Protein AF-A0A9D7LUB7-F1 (afdb_monomer)

Nearest PDB structures (foldseek):
  2c3f-assembly1_A  TM=4.013E-01  e=8.375E-02  Streptococcus pyogenes
  1yu1-assembly1_A-3  TM=7.174E-01  e=1.231E+00  Rauchvirus BPP1
  1yu4-assembly1_C  TM=7.096E-01  e=1.949E+00  Bordetella phage BMP-1
  2dp5-assembly1_A  TM=3.994E-01  e=5.251E-01  Streptococcus pyogenes
  3eka-assembly1_A  TM=4.095E-01  e=9.474E-01  Streptococcus pyogenes

Sequence (185 aa):
MATLETRLRDLATGIGTKVKAVMTLINGNVADLSALTTTTKTNLVAALNEVRALAAGKQDALGFTPIDAATKGAAGGVASLDGGGKVPASQLPAFVDDVLEYANLAAFPGSGTSGALYVAIDTGFIYRWSGSAYVHIDGSPGSTDAVPEGATNLYFTNARAVSALNASLGTVDTDYAAVFTTALS

Foldseek 3Di:
DDDPVRVVVVVVVVVVVVVVVVVCVVVVVVPDPVVQPAPDSPDPVRSVVRVVVVVVCVCVVVVDDDQDPVLECDVVRDFDADPVRHGDCVSPDVLVVAEAEDCAPVRDDPADDANHWYANPVVRWIWGGPRHDTDTDDDDLPDPVSDPADPPGDPDDPVVVVVVVCVVVDPDPPVPPVVVVVVVD

Radius of gyration: 51.52 Å; Cα contacts (8 Å, |Δi|>4): 137; chains: 1; bounding box: 132×47×131 Å

pLDDT: mean 84.19, std 10.35, range [57.44, 97.75]

Mean predicted aligned error: 16.06 Å

Solvent-accessible surface area (backbone atoms only — not comparable to full-atom values): 11567 Å² total; per-residue (Å²): 131,83,50,72,67,54,54,51,49,53,51,54,52,51,49,53,53,52,52,50,50,51,52,47,53,54,53,59,73,54,63,62,68,80,80,52,90,56,94,48,75,94,44,72,69,56,29,49,51,50,55,51,52,54,60,68,51,42,50,66,75,71,68,62,75,78,79,61,71,81,35,52,62,36,90,96,49,44,85,45,63,48,99,85,72,41,70,49,70,91,79,46,66,67,63,80,66,37,75,46,77,33,71,32,75,86,67,50,67,97,70,70,56,75,75,26,34,37,32,17,62,78,77,70,47,41,28,35,30,74,82,87,49,78,40,75,56,82,72,80,65,87,48,77,86,63,48,84,67,49,102,86,60,60,94,75,47,75,65,58,54,49,52,53,50,43,68,74,69,47,77,80,79,85,50,59,68,60,57,52,55,63,73,74,110

Structure (mmCIF, N/CA/C/O backbone):
data_AF-A0A9D7LUB7-F1
#
_entry.id   AF-A0A9D7LUB7-F1
#
loop_
_atom_site.group_PDB
_atom_site.id
_atom_site.type_symbol
_atom_site.label_atom_id
_atom_site.label_alt_id
_atom_site.label_comp_id
_atom_site.label_asym_id
_atom_site.label_entity_id
_atom_site.label_seq_id
_atom_site.pdbx_PDB_ins_code
_atom_site.Cartn_x
_atom_site.Cartn_y
_atom_site.Cartn_z
_atom_site.occupancy
_atom_site.B_iso_or_equiv
_atom_site.auth_seq_id
_atom_site.auth_comp_id
_atom_site.auth_asym_id
_atom_site.auth_atom_id
_atom_site.pdbx_PDB_model_num
ATOM 1 N N . MET A 1 1 ? -47.579 -31.296 81.375 1.00 81.38 1 MET A N 1
ATOM 2 C CA . MET A 1 1 ? -47.850 -30.082 80.572 1.00 81.38 1 MET A CA 1
ATOM 3 C C . MET A 1 1 ? -46.948 -28.973 81.087 1.00 81.38 1 MET A C 1
ATOM 5 O O . MET A 1 1 ? -46.876 -28.813 82.298 1.00 81.38 1 MET A O 1
ATOM 9 N N . ALA A 1 2 ? -46.224 -28.265 80.217 1.00 79.44 2 ALA A N 1
ATOM 10 C CA . ALA A 1 2 ? -45.417 -27.119 80.644 1.00 79.44 2 ALA A CA 1
ATOM 11 C C . ALA A 1 2 ? -46.324 -26.026 81.236 1.00 79.44 2 ALA A C 1
ATOM 13 O O . ALA A 1 2 ? -47.416 -25.784 80.715 1.00 79.44 2 ALA A O 1
ATOM 14 N N . THR A 1 3 ? -45.886 -25.378 82.315 1.00 95.50 3 THR A N 1
ATOM 15 C CA . THR A 1 3 ? -46.625 -24.262 82.919 1.00 95.50 3 THR A CA 1
ATOM 16 C C . THR A 1 3 ? -46.673 -23.074 81.953 1.00 95.50 3 THR A C 1
ATOM 18 O O . THR A 1 3 ? -45.837 -22.950 81.053 1.00 95.50 3 THR A O 1
ATOM 21 N N . LEU A 1 4 ? -47.649 -22.177 82.128 1.00 95.25 4 LEU A N 1
ATOM 22 C CA . LEU A 1 4 ? -47.723 -20.926 81.363 1.00 95.25 4 LEU A CA 1
ATOM 23 C C . LEU A 1 4 ? -46.417 -20.123 81.469 1.00 95.25 4 LEU A C 1
ATOM 25 O O . LEU A 1 4 ? -45.932 -19.593 80.477 1.00 95.25 4 LEU A O 1
ATOM 29 N N . GLU A 1 5 ? -45.828 -20.100 82.661 1.00 96.38 5 GLU A N 1
ATOM 30 C CA . GLU A 1 5 ? -44.556 -19.445 82.951 1.00 96.38 5 GLU A CA 1
ATOM 31 C C . GLU A 1 5 ? -43.400 -20.029 82.123 1.00 96.38 5 GLU A C 1
ATOM 33 O O . GLU A 1 5 ? -42.628 -19.287 81.519 1.00 96.38 5 GLU A O 1
ATOM 38 N N . THR A 1 6 ? -43.312 -21.360 82.022 1.00 95.75 6 THR A N 1
ATOM 39 C CA . THR A 1 6 ? -42.311 -22.030 81.178 1.00 95.75 6 THR A CA 1
ATOM 40 C C . THR A 1 6 ? -42.530 -21.715 79.703 1.00 95.75 6 THR A C 1
ATOM 42 O O . THR A 1 6 ? -41.589 -21.322 79.023 1.00 95.75 6 THR A O 1
ATOM 45 N N . ARG A 1 7 ? -43.779 -21.752 79.223 1.00 96.38 7 ARG A N 1
ATOM 46 C CA . ARG A 1 7 ? -44.105 -21.391 77.833 1.00 96.38 7 ARG A CA 1
ATOM 47 C C . ARG A 1 7 ? -43.743 -19.941 77.503 1.00 96.38 7 ARG A C 1
ATOM 49 O O . ARG A 1 7 ? -43.316 -19.660 76.386 1.00 96.38 7 ARG A O 1
ATOM 56 N N . LEU A 1 8 ? -43.921 -19.027 78.456 1.00 96.31 8 LEU A N 1
ATOM 57 C CA . LEU A 1 8 ? -43.600 -17.614 78.275 1.00 96.31 8 LEU A CA 1
ATOM 58 C C . LEU A 1 8 ? -42.082 -17.378 78.246 1.00 96.31 8 LEU A C 1
ATOM 60 O O . LEU A 1 8 ? -41.604 -16.614 77.409 1.00 96.31 8 LEU A O 1
ATOM 64 N N . ARG A 1 9 ? -41.321 -18.081 79.097 1.00 96.38 9 ARG A N 1
ATOM 65 C CA . ARG A 1 9 ? -39.849 -18.082 79.059 1.00 96.38 9 ARG A CA 1
ATOM 66 C C . ARG A 1 9 ? -39.313 -18.623 77.739 1.00 96.38 9 ARG A C 1
ATOM 68 O O . ARG A 1 9 ? -38.496 -17.960 77.107 1.00 96.38 9 ARG A O 1
ATOM 75 N N . ASP A 1 10 ? -39.817 -19.770 77.293 1.00 96.31 10 ASP A N 1
ATOM 76 C CA . ASP A 1 10 ? -39.376 -20.402 76.047 1.00 96.31 10 ASP A CA 1
ATOM 77 C C . ASP A 1 10 ? -39.656 -19.506 74.835 1.00 96.31 10 ASP A C 1
ATOM 79 O O . ASP A 1 10 ? -38.816 -19.372 73.942 1.00 96.31 10 ASP A O 1
ATOM 83 N N . LEU A 1 11 ? -40.813 -18.832 74.822 1.00 96.31 11 LEU A N 1
ATOM 84 C CA . LEU A 1 11 ? -41.146 -17.847 73.797 1.00 96.31 11 LEU A CA 1
ATOM 85 C C . LEU A 1 11 ? -40.172 -16.662 73.818 1.00 96.31 11 LEU A C 1
ATOM 87 O O . LEU A 1 11 ? -39.663 -16.281 72.763 1.00 96.31 11 LEU A O 1
ATOM 91 N N . ALA A 1 12 ? -39.886 -16.097 74.994 1.00 97.19 12 ALA A N 1
ATOM 92 C CA . ALA A 1 12 ? -38.962 -14.972 75.133 1.00 97.19 12 ALA A CA 1
ATOM 93 C C . ALA A 1 12 ? -37.543 -15.337 74.662 1.00 97.19 12 ALA A C 1
ATOM 95 O O . ALA A 1 12 ? -36.939 -14.602 73.877 1.00 97.19 12 ALA A O 1
ATOM 96 N N . THR A 1 13 ? -37.037 -16.506 75.060 1.00 97.06 13 THR A N 1
ATOM 97 C CA . THR A 1 13 ? -35.739 -17.024 74.609 1.00 97.06 13 THR A CA 1
ATOM 98 C C . THR A 1 13 ? -35.738 -17.297 73.105 1.00 97.06 13 THR A C 1
ATOM 100 O O . THR A 1 13 ? -34.809 -16.895 72.408 1.00 97.06 13 THR A O 1
ATOM 103 N N . GLY A 1 14 ? -36.793 -17.920 72.575 1.00 97.69 14 GLY A N 1
ATOM 104 C CA . GLY A 1 14 ? -36.921 -18.213 71.149 1.00 97.69 14 GLY A CA 1
ATOM 105 C C . GLY A 1 14 ? -36.957 -16.955 70.278 1.00 97.69 14 GLY A C 1
ATOM 106 O O . GLY A 1 14 ? -36.316 -16.920 69.225 1.00 97.69 14 GLY A O 1
ATOM 107 N N . ILE A 1 15 ? -37.656 -15.903 70.720 1.00 97.75 15 ILE A N 1
ATOM 108 C CA . ILE A 1 15 ? -37.649 -14.592 70.057 1.00 97.75 15 ILE A CA 1
ATOM 109 C C . ILE A 1 15 ? -36.249 -13.979 70.125 1.00 97.75 15 ILE A C 1
ATOM 111 O O . ILE A 1 15 ? -35.728 -13.569 69.089 1.00 97.75 15 ILE A O 1
ATOM 115 N N . GLY A 1 16 ? -35.607 -13.975 71.298 1.00 97.56 16 GLY A N 1
ATOM 116 C CA . GLY A 1 16 ? -34.248 -13.453 71.468 1.00 97.56 16 GLY A CA 1
ATOM 117 C C . GLY A 1 16 ? -33.232 -14.119 70.534 1.00 97.56 16 GLY A C 1
ATOM 118 O O . GLY A 1 16 ? -32.457 -13.431 69.870 1.00 97.56 16 GLY A O 1
ATOM 119 N N . THR A 1 17 ? -33.286 -15.447 70.396 1.00 96.69 17 THR A N 1
ATOM 120 C CA . THR A 1 17 ? -32.419 -16.201 69.477 1.00 96.69 17 THR A CA 1
ATOM 121 C C . THR A 1 17 ? -32.686 -15.849 68.012 1.00 96.69 17 THR A C 1
ATOM 123 O O . THR A 1 17 ? -31.739 -15.645 67.254 1.00 96.69 17 THR A O 1
ATOM 126 N N . LYS A 1 18 ? -33.956 -15.723 67.599 1.00 97.00 18 LYS A N 1
ATOM 127 C CA . LYS A 1 18 ? -34.315 -15.340 66.220 1.00 97.00 18 LYS A CA 1
ATOM 128 C C . LYS A 1 18 ? -33.906 -13.902 65.892 1.00 97.00 18 LYS A C 1
ATOM 130 O O . LYS A 1 18 ? -33.362 -13.668 64.818 1.00 97.00 18 LYS A O 1
ATOM 135 N N . VAL A 1 19 ? -34.102 -12.958 66.815 1.00 96.88 19 VAL A N 1
ATOM 136 C CA . VAL A 1 19 ? -33.656 -11.561 66.660 1.00 96.88 19 VAL A CA 1
ATOM 137 C C . VAL A 1 19 ? -32.136 -11.495 66.543 1.00 96.88 19 VAL A C 1
ATOM 139 O O . VAL A 1 19 ? -31.624 -10.834 65.642 1.00 96.88 19 VAL A O 1
ATOM 142 N N . LYS A 1 20 ? -31.408 -12.238 67.387 1.00 93.25 20 LYS A N 1
ATOM 143 C CA . LYS A 1 20 ? -29.946 -12.328 67.308 1.00 93.25 20 LYS A CA 1
ATOM 144 C C . LYS A 1 20 ? -29.487 -12.899 65.963 1.00 93.25 20 LYS A C 1
ATOM 146 O O . LYS A 1 20 ? -28.576 -12.343 65.366 1.00 93.25 20 LYS A O 1
ATOM 151 N N . ALA A 1 21 ? -30.146 -13.940 65.451 1.00 90.56 21 ALA A N 1
ATOM 152 C CA . ALA A 1 21 ? -29.839 -14.516 64.140 1.00 90.56 21 ALA A CA 1
ATOM 153 C C . ALA A 1 21 ? -30.085 -13.528 62.985 1.00 90.56 21 ALA A C 1
ATOM 155 O O . ALA A 1 21 ? -29.251 -13.421 62.090 1.00 90.56 21 ALA A O 1
ATOM 156 N N . VAL A 1 22 ? -31.183 -12.762 63.025 1.00 91.06 22 VAL A N 1
ATOM 157 C CA . VAL A 1 22 ? -31.465 -11.699 62.043 1.00 91.06 22 VAL A CA 1
ATOM 158 C C . VAL A 1 22 ? -30.419 -10.587 62.125 1.00 91.06 22 VAL A C 1
ATOM 160 O O . VAL A 1 22 ? -29.897 -10.181 61.093 1.00 91.06 22 VAL A O 1
ATOM 163 N N . MET A 1 23 ? -30.043 -10.141 63.327 1.00 87.75 23 MET A N 1
ATOM 164 C CA . MET A 1 23 ? -28.958 -9.169 63.505 1.00 87.75 23 MET A CA 1
ATOM 165 C C . MET A 1 23 ? -27.618 -9.699 62.991 1.00 87.75 23 MET A C 1
ATOM 167 O O . MET A 1 23 ? -26.880 -8.954 62.360 1.00 87.75 23 MET A O 1
ATOM 171 N N . THR A 1 24 ? -27.305 -10.977 63.209 1.00 81.69 24 THR A N 1
ATOM 172 C CA . THR A 1 24 ? -26.098 -11.610 62.665 1.00 81.69 24 THR A CA 1
ATOM 173 C C . THR A 1 24 ? -26.138 -11.708 61.142 1.00 81.69 24 THR A C 1
ATOM 175 O O . THR A 1 24 ? -25.119 -11.456 60.517 1.00 81.69 24 THR A O 1
ATOM 17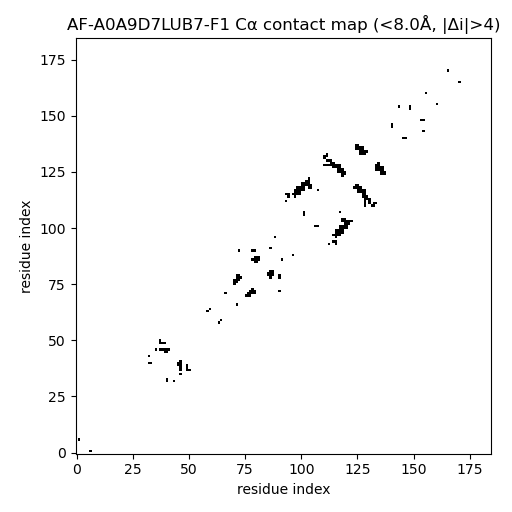8 N N . LEU A 1 25 ? -27.281 -12.020 60.525 1.00 80.19 25 LEU A N 1
ATOM 179 C CA . LEU A 1 25 ? -27.436 -12.023 59.064 1.00 80.19 25 LEU A CA 1
ATOM 180 C C . LEU A 1 25 ? -27.313 -10.612 58.474 1.00 80.19 25 LEU A C 1
ATOM 182 O O . LEU A 1 25 ? -26.639 -10.430 57.465 1.00 80.19 25 LEU A O 1
ATOM 186 N N . ILE A 1 26 ? -27.917 -9.609 59.121 1.00 79.31 26 ILE A N 1
ATOM 187 C CA . ILE A 1 26 ? -27.796 -8.198 58.732 1.00 79.31 26 ILE A CA 1
ATOM 188 C C . ILE A 1 26 ? -26.335 -7.752 58.853 1.00 79.31 26 ILE A C 1
ATOM 190 O O . ILE A 1 26 ? -25.763 -7.292 57.874 1.00 79.31 26 ILE A O 1
ATOM 194 N N . ASN A 1 27 ? -25.704 -7.953 60.010 1.00 71.12 27 ASN A N 1
ATOM 195 C CA . ASN A 1 27 ? -24.327 -7.523 60.261 1.00 71.12 27 ASN A CA 1
ATOM 196 C C . ASN A 1 27 ? -23.289 -8.352 59.485 1.00 71.12 27 ASN A C 1
ATOM 198 O O . ASN A 1 27 ? -22.247 -7.828 59.124 1.00 71.12 27 ASN A O 1
ATOM 202 N N . GLY A 1 28 ? -23.559 -9.631 59.215 1.00 62.06 28 GLY A N 1
ATOM 203 C CA . GLY A 1 28 ? -22.689 -10.527 58.447 1.00 62.06 28 GLY A CA 1
ATOM 204 C C . GLY A 1 28 ? -22.762 -10.298 56.937 1.00 62.06 28 GLY A C 1
ATOM 205 O O . GLY A 1 28 ? -21.758 -10.457 56.252 1.00 62.06 28 GLY A O 1
ATOM 206 N N . ASN A 1 29 ? -23.911 -9.850 56.419 1.00 63.41 29 ASN A N 1
ATOM 207 C CA . ASN A 1 29 ? -24.022 -9.330 55.051 1.00 63.41 29 ASN A CA 1
ATOM 208 C C . ASN A 1 29 ? -23.515 -7.879 54.937 1.00 63.41 29 ASN A C 1
ATOM 210 O O . ASN A 1 29 ? -23.245 -7.409 53.835 1.00 63.41 29 ASN A O 1
ATOM 214 N N . VAL A 1 30 ? -23.334 -7.187 56.067 1.00 60.47 30 VAL A N 1
ATOM 215 C CA . VAL A 1 30 ? -22.513 -5.972 56.217 1.00 60.47 30 VAL A CA 1
ATOM 216 C C . VAL A 1 30 ? -21.069 -6.393 56.545 1.00 60.47 30 VAL A C 1
ATOM 218 O O . VAL A 1 30 ? -20.433 -5.883 57.462 1.00 60.47 30 VAL A O 1
ATOM 221 N N . ALA A 1 31 ? -20.529 -7.369 55.812 1.00 57.44 31 ALA A N 1
ATOM 222 C CA . ALA A 1 31 ? -19.100 -7.647 55.843 1.00 57.44 31 ALA A CA 1
ATOM 223 C C . ALA A 1 31 ? -18.361 -6.414 55.295 1.00 57.44 31 ALA A C 1
ATOM 225 O O . ALA A 1 31 ? -18.388 -6.127 54.103 1.00 57.44 31 ALA A O 1
ATOM 226 N N . ASP A 1 32 ? -17.810 -5.644 56.224 1.00 61.31 32 ASP A N 1
ATOM 227 C CA . ASP A 1 32 ? -16.849 -4.557 56.092 1.00 61.31 32 ASP A CA 1
ATOM 228 C C . ASP A 1 32 ? -16.746 -3.829 54.731 1.00 61.31 32 ASP A C 1
ATOM 230 O O . ASP A 1 32 ? -15.782 -3.975 53.975 1.00 61.31 32 ASP A O 1
ATOM 234 N N . LEU A 1 33 ? -17.700 -2.930 54.464 1.00 59.44 33 LEU A N 1
ATOM 235 C CA . LEU A 1 33 ? -17.578 -1.926 53.396 1.00 59.44 33 LEU A CA 1
ATOM 236 C C . LEU A 1 33 ? -16.369 -0.990 53.597 1.00 59.44 33 LEU A C 1
ATOM 238 O O . LEU A 1 33 ? -16.043 -0.233 52.683 1.00 59.44 33 LEU A O 1
ATOM 242 N N . SER A 1 34 ? -15.716 -0.978 54.768 1.00 58.88 34 SER A N 1
ATOM 243 C CA . SER A 1 34 ? -14.575 -0.091 55.013 1.00 58.88 34 SER A CA 1
ATOM 244 C C . SER A 1 34 ? -13.327 -0.510 54.234 1.00 58.88 34 SER A C 1
ATOM 246 O O . SER A 1 34 ? -12.524 0.359 53.891 1.00 58.88 34 SER A O 1
ATOM 248 N N . ALA A 1 35 ? -13.227 -1.788 53.850 1.00 65.38 35 ALA A N 1
ATOM 249 C CA . ALA A 1 35 ? -12.197 -2.289 52.942 1.00 65.38 35 ALA A CA 1
ATOM 250 C C . ALA A 1 35 ? -12.400 -1.825 51.487 1.00 65.38 35 ALA A C 1
ATOM 252 O O . ALA A 1 35 ? -11.467 -1.869 50.683 1.00 65.38 35 ALA A O 1
ATOM 253 N N . LEU A 1 36 ? -13.605 -1.362 51.132 1.00 69.00 36 LEU A N 1
ATOM 254 C CA . LEU A 1 36 ? -13.882 -0.812 49.815 1.00 69.00 36 LEU A CA 1
ATOM 255 C C . LEU A 1 36 ? -13.384 0.640 49.755 1.00 69.00 36 LEU A C 1
ATOM 257 O O . LEU A 1 36 ? -13.796 1.508 50.529 1.00 69.00 36 LEU A O 1
ATOM 261 N N . THR A 1 37 ? -12.482 0.921 48.820 1.00 71.38 37 THR A N 1
ATOM 262 C CA . THR A 1 37 ? -11.870 2.248 48.631 1.00 71.38 37 THR A CA 1
ATOM 263 C C . THR A 1 37 ? -12.768 3.231 47.868 1.00 71.38 37 THR A C 1
ATOM 265 O O . THR A 1 37 ? -12.312 4.308 47.491 1.00 71.38 37 THR A O 1
ATOM 268 N N . THR A 1 38 ? -14.041 2.884 47.648 1.00 78.12 38 THR A N 1
ATOM 269 C CA . THR A 1 38 ? -15.037 3.738 46.988 1.00 78.12 38 THR A CA 1
ATOM 270 C C . THR A 1 38 ? -15.355 4.976 47.826 1.00 78.12 38 THR A C 1
ATOM 272 O O . THR A 1 38 ? -15.345 4.946 49.059 1.00 78.12 38 THR A O 1
ATOM 275 N N . THR A 1 39 ? -15.661 6.083 47.156 1.00 79.38 39 THR A N 1
ATOM 276 C CA . THR A 1 39 ? -16.087 7.342 47.784 1.00 79.38 39 THR A CA 1
ATOM 277 C C . THR A 1 39 ? -17.501 7.253 48.371 1.00 79.38 39 THR A C 1
ATOM 279 O O . THR A 1 39 ? -17.801 7.919 49.362 1.00 79.38 39 THR A O 1
ATOM 282 N N . THR A 1 40 ? -18.348 6.367 47.844 1.00 72.19 40 THR A N 1
ATOM 283 C CA . THR A 1 40 ? -19.729 6.131 48.277 1.00 72.19 40 THR A CA 1
ATOM 284 C C . THR A 1 40 ? -19.820 4.850 49.108 1.00 72.19 40 THR A C 1
ATOM 286 O O . THR A 1 40 ? -19.537 3.759 48.612 1.00 72.19 40 THR A O 1
ATOM 289 N N . LYS A 1 41 ? -20.232 4.968 50.382 1.00 73.44 41 LYS A N 1
ATOM 290 C CA . LYS A 1 41 ? -20.293 3.846 51.353 1.00 73.44 41 LYS A CA 1
ATOM 291 C C . LYS A 1 41 ? -21.654 3.664 52.035 1.00 73.44 41 LYS A C 1
ATOM 293 O O . LYS A 1 41 ? -21.781 2.881 52.969 1.00 73.44 41 LYS A O 1
ATOM 298 N N . THR A 1 42 ? -22.683 4.378 51.583 1.00 74.62 42 THR A N 1
ATOM 299 C CA . THR A 1 42 ? -24.005 4.407 52.236 1.00 74.62 42 THR A CA 1
ATOM 300 C C . THR A 1 42 ? -24.720 3.053 52.194 1.00 74.62 42 THR A C 1
ATOM 302 O O . THR A 1 42 ? -25.481 2.730 53.100 1.00 74.62 42 THR A O 1
ATOM 305 N N . ASN A 1 43 ? -24.494 2.262 51.140 1.00 75.69 43 ASN A N 1
ATOM 306 C CA . ASN A 1 43 ? -24.929 0.870 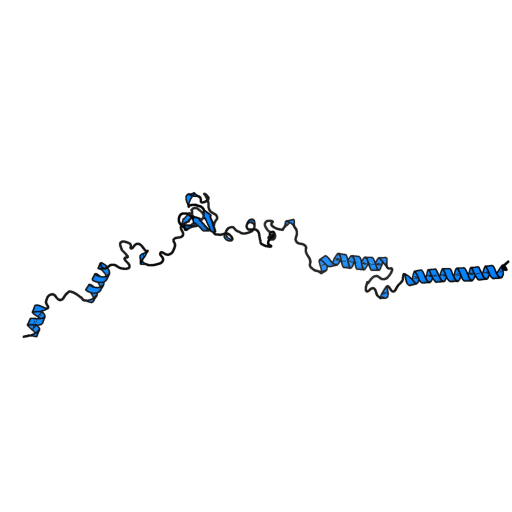51.016 1.00 75.69 43 ASN A CA 1
ATOM 307 C C . ASN A 1 43 ? -24.136 0.154 49.899 1.00 75.69 43 ASN A C 1
ATOM 309 O O . ASN A 1 43 ? -23.460 0.802 49.096 1.00 75.69 43 ASN A O 1
ATOM 313 N N . LEU A 1 44 ? -24.260 -1.178 49.823 1.00 76.12 44 LEU A N 1
ATOM 314 C CA . LEU A 1 44 ? -23.560 -2.021 48.841 1.00 76.12 44 LEU A CA 1
ATOM 315 C C . LEU A 1 44 ? -23.894 -1.675 47.382 1.00 76.12 44 LEU A C 1
ATOM 317 O O . LEU A 1 44 ? -23.013 -1.697 46.528 1.00 76.12 44 LEU A O 1
ATOM 321 N N . VAL A 1 45 ? -25.150 -1.331 47.090 1.00 82.75 45 VAL A N 1
ATOM 322 C CA . VAL A 1 45 ? -25.594 -0.991 45.728 1.00 82.75 45 VAL A CA 1
ATOM 323 C C . VAL A 1 45 ? -24.933 0.303 45.258 1.00 82.75 45 VAL A C 1
ATOM 325 O O . VAL A 1 45 ? -24.479 0.391 44.121 1.00 82.75 45 VAL A O 1
ATOM 328 N N . ALA A 1 46 ? -24.838 1.295 46.140 1.00 81.75 46 ALA A N 1
ATOM 329 C CA . ALA A 1 46 ? -24.216 2.577 45.846 1.00 81.75 46 ALA A CA 1
ATOM 330 C C . ALA A 1 46 ? -22.712 2.425 45.575 1.00 81.75 46 ALA A C 1
ATOM 332 O O . ALA A 1 46 ? -22.213 2.938 44.576 1.00 81.75 46 ALA A O 1
ATOM 333 N N . ALA A 1 47 ? -22.015 1.649 46.406 1.00 83.12 47 ALA A N 1
ATOM 334 C CA . ALA A 1 47 ? -20.593 1.397 46.219 1.00 83.12 47 ALA A CA 1
ATOM 335 C C . ALA A 1 47 ? -20.303 0.567 44.951 1.00 83.12 47 ALA A C 1
ATOM 337 O O . ALA A 1 47 ? -19.370 0.859 44.204 1.00 83.12 47 ALA A O 1
ATOM 338 N N . LEU A 1 48 ? -21.149 -0.422 44.643 1.00 84.88 48 LEU A N 1
ATOM 339 C CA . LEU A 1 48 ? -21.050 -1.203 43.408 1.00 84.88 48 LEU A CA 1
ATOM 340 C C . LEU A 1 48 ? -21.298 -0.345 42.158 1.00 84.88 48 LEU A C 1
ATOM 342 O O . LEU A 1 48 ? -20.590 -0.487 41.161 1.00 84.88 48 LEU A O 1
ATOM 346 N N . ASN A 1 49 ? -22.282 0.555 42.203 1.00 86.94 49 ASN A N 1
ATOM 347 C CA . ASN A 1 49 ? -22.562 1.473 41.100 1.00 86.94 49 ASN A CA 1
ATOM 348 C C . ASN A 1 49 ? -21.378 2.409 40.818 1.00 86.94 49 ASN A C 1
ATOM 350 O O . ASN A 1 49 ? -21.106 2.692 39.653 1.00 86.94 49 ASN A O 1
ATOM 354 N N . GLU A 1 50 ? -20.648 2.837 41.851 1.00 89.38 50 GLU A N 1
ATOM 355 C CA . GLU A 1 50 ? -19.426 3.628 41.692 1.00 89.38 50 GLU A CA 1
ATOM 356 C C . GLU A 1 50 ? -18.317 2.833 40.992 1.00 89.38 50 GLU A C 1
ATOM 358 O O . GLU A 1 50 ? -17.761 3.305 40.002 1.00 89.38 50 GLU A O 1
ATOM 363 N N . VAL A 1 51 ? -18.037 1.601 41.435 1.00 87.44 51 VAL A N 1
ATOM 364 C CA . VAL A 1 51 ? -17.044 0.726 40.780 1.00 87.44 51 VAL A CA 1
ATOM 365 C C . VAL A 1 51 ? -17.430 0.451 39.325 1.00 87.44 51 VAL A C 1
ATOM 367 O O . VAL A 1 51 ? -16.577 0.501 38.439 1.00 87.44 51 VAL A O 1
ATOM 370 N N . ARG A 1 52 ? -18.719 0.213 39.051 1.00 89.31 52 ARG A N 1
ATOM 371 C CA . ARG A 1 52 ? -19.234 0.028 37.687 1.00 89.31 52 ARG A CA 1
ATOM 372 C C . ARG A 1 52 ? -19.009 1.269 36.825 1.00 89.31 52 ARG A C 1
ATOM 374 O O . ARG A 1 52 ? -18.605 1.134 35.674 1.00 89.31 52 ARG A O 1
ATOM 381 N N . ALA A 1 53 ? -19.265 2.459 37.364 1.00 87.75 53 ALA A N 1
ATOM 382 C CA . ALA A 1 53 ? -19.052 3.719 36.657 1.00 87.75 53 ALA A CA 1
ATOM 383 C C . ALA A 1 53 ? -17.561 3.971 36.382 1.00 87.75 53 ALA A C 1
ATOM 385 O O . ALA A 1 53 ? -17.194 4.309 35.259 1.00 87.75 53 ALA A O 1
ATOM 386 N N . LEU A 1 54 ? -16.697 3.724 37.373 1.00 86.62 54 LEU A N 1
ATOM 387 C CA . LEU A 1 54 ? -15.241 3.774 37.221 1.00 86.62 54 LEU A CA 1
ATOM 388 C C . LEU A 1 54 ? -14.756 2.826 36.123 1.00 86.62 54 LEU A C 1
ATOM 390 O O . LEU A 1 54 ? -13.938 3.235 35.306 1.00 86.62 54 LEU A O 1
ATOM 394 N N . ALA A 1 55 ? -15.257 1.587 36.099 1.00 86.38 55 ALA A N 1
ATOM 395 C CA . ALA A 1 55 ? -14.914 0.591 35.087 1.00 86.38 55 ALA A CA 1
ATOM 396 C C . ALA A 1 55 ? -15.393 1.001 33.686 1.00 86.38 55 ALA A C 1
ATOM 398 O O . ALA A 1 55 ? -14.623 0.905 32.733 1.00 86.38 55 ALA A O 1
ATOM 399 N N . ALA A 1 56 ? -16.622 1.514 33.564 1.00 84.94 56 ALA A N 1
ATOM 400 C CA . ALA A 1 56 ? -17.158 2.015 32.300 1.00 84.94 56 ALA A CA 1
ATOM 401 C C . ALA A 1 56 ? -16.339 3.198 31.748 1.00 84.94 56 ALA A C 1
ATOM 403 O O . ALA A 1 56 ? -16.075 3.252 30.554 1.00 84.94 56 ALA A O 1
ATOM 404 N N . GLY A 1 57 ? -15.866 4.099 32.616 1.00 80.50 57 GLY A N 1
ATOM 405 C CA . GLY A 1 57 ? -15.049 5.253 32.226 1.00 80.50 57 GLY A CA 1
ATOM 406 C C . GLY A 1 57 ? -13.562 4.960 31.978 1.00 80.50 57 GLY A C 1
ATOM 407 O O . GLY A 1 57 ? -12.812 5.875 31.641 1.00 80.50 57 GLY A O 1
ATOM 408 N N . LYS A 1 58 ? -13.079 3.717 32.157 1.00 83.50 58 LYS A N 1
ATOM 409 C CA . LYS A 1 58 ? -11.651 3.409 31.941 1.00 83.50 58 LYS A CA 1
ATOM 410 C C . LYS A 1 58 ? -11.223 3.452 30.476 1.00 83.50 58 LYS A C 1
ATOM 412 O O . LYS A 1 58 ? -10.041 3.669 30.238 1.00 83.50 58 LYS A O 1
ATOM 417 N N . GLN A 1 59 ? -12.1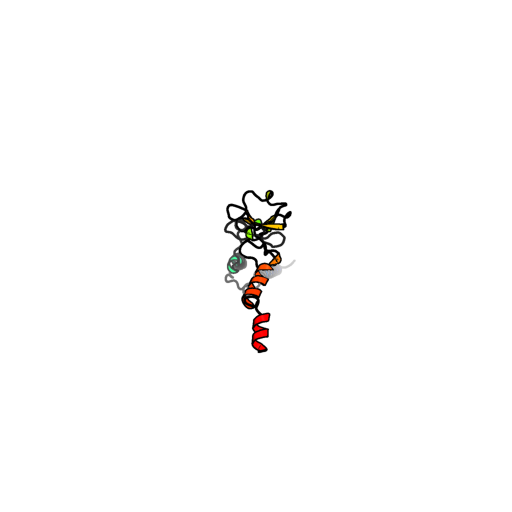31 3.271 29.519 1.00 76.81 59 GLN A N 1
ATOM 418 C CA . GLN A 1 59 ? -11.794 3.331 28.089 1.00 76.81 59 GLN A CA 1
ATOM 419 C C . GLN A 1 59 ? -11.197 4.699 27.718 1.00 76.81 59 GLN A C 1
ATOM 421 O O . GLN A 1 59 ? -10.113 4.754 27.136 1.00 76.81 59 GLN A O 1
ATOM 426 N N . ASP A 1 60 ? -11.819 5.778 28.195 1.00 72.44 60 ASP A N 1
ATOM 427 C CA . ASP A 1 60 ? -11.343 7.150 27.995 1.00 72.44 60 ASP A CA 1
ATOM 428 C C . ASP A 1 60 ? -10.036 7.420 28.758 1.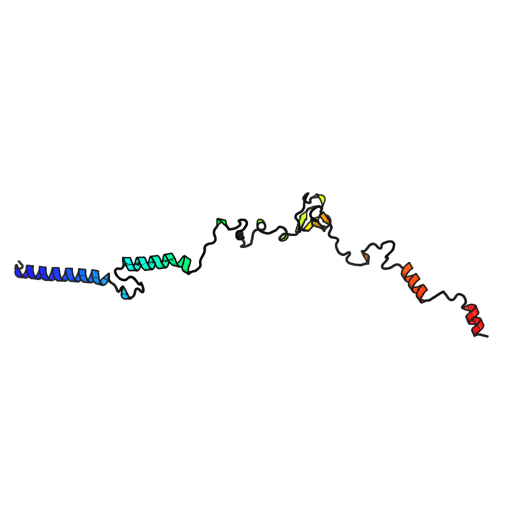00 72.44 60 ASP A C 1
ATOM 430 O O . ASP A 1 60 ? -9.100 8.020 28.231 1.00 72.44 60 ASP A O 1
ATOM 434 N N . ALA A 1 61 ? -9.933 6.932 30.000 1.00 78.12 61 ALA A N 1
ATOM 435 C CA . ALA A 1 61 ? -8.759 7.148 30.850 1.00 78.12 61 ALA A CA 1
ATOM 436 C C . ALA A 1 61 ? -7.488 6.447 30.337 1.00 78.12 61 ALA A C 1
ATOM 438 O O . ALA A 1 61 ? -6.380 6.891 30.631 1.00 78.12 61 ALA A O 1
ATOM 439 N N . LEU A 1 62 ? -7.637 5.350 29.589 1.00 82.69 62 LEU A N 1
ATOM 440 C CA . LEU A 1 62 ? -6.526 4.640 28.952 1.00 82.69 62 LEU A CA 1
ATOM 441 C C . LEU A 1 62 ? -6.064 5.311 27.649 1.00 82.69 62 LEU A C 1
ATOM 443 O O . LEU A 1 62 ? -5.111 4.834 27.036 1.00 82.69 62 LEU A O 1
ATOM 447 N N . GLY A 1 63 ? -6.723 6.392 27.213 1.00 80.12 63 GLY A N 1
ATOM 448 C CA . GLY A 1 63 ? -6.421 7.059 25.946 1.00 80.12 63 GLY A CA 1
ATOM 449 C C . GLY A 1 63 ? -6.704 6.177 24.729 1.00 80.12 63 GLY A C 1
ATOM 450 O O . GLY A 1 63 ? -6.112 6.375 23.669 1.00 80.12 63 GLY A O 1
ATOM 451 N N . PHE A 1 64 ? -7.570 5.171 24.881 1.00 81.56 64 PHE A N 1
ATOM 452 C CA . PHE A 1 64 ? -7.937 4.286 23.789 1.00 81.56 64 PHE A CA 1
ATOM 453 C C . PHE A 1 64 ? -9.052 4.928 22.968 1.00 81.56 64 PHE A C 1
ATOM 455 O O . PHE A 1 64 ? -10.224 4.849 23.325 1.00 81.56 64 PHE A O 1
ATOM 462 N N . THR A 1 65 ? -8.685 5.523 21.838 1.00 83.00 65 THR A N 1
ATOM 463 C CA . THR A 1 65 ? -9.644 5.890 20.794 1.00 83.00 65 THR A CA 1
ATOM 464 C C . THR A 1 65 ? -9.685 4.752 19.777 1.00 83.00 65 THR A C 1
ATOM 466 O O . THR A 1 65 ? -8.682 4.536 19.087 1.00 83.00 65 THR A O 1
ATOM 469 N N . PRO A 1 66 ? -10.794 3.995 19.672 1.00 85.31 66 PRO A N 1
ATOM 470 C CA . PRO A 1 66 ? -10.920 2.966 18.655 1.00 85.31 66 PRO A CA 1
ATOM 471 C C . PRO A 1 66 ? -10.737 3.579 17.274 1.00 85.31 66 PRO A C 1
ATOM 473 O O . PRO A 1 66 ? -11.227 4.674 16.992 1.00 85.31 66 PRO A O 1
ATOM 476 N N . ILE A 1 67 ? -10.071 2.843 16.395 1.00 88.94 67 ILE A N 1
ATOM 477 C CA . ILE A 1 67 ? -10.071 3.212 14.991 1.00 88.94 67 ILE A CA 1
ATOM 478 C C . ILE A 1 67 ? -11.489 3.074 14.439 1.00 88.94 67 ILE A C 1
ATOM 480 O O . ILE A 1 67 ? -12.134 2.038 14.625 1.00 88.94 67 ILE A O 1
ATOM 484 N N . ASP A 1 68 ? -11.978 4.107 13.760 1.00 91.56 68 ASP A N 1
ATOM 485 C CA . ASP A 1 68 ? -13.235 4.002 13.032 1.00 91.56 68 ASP A CA 1
ATOM 486 C C . ASP A 1 68 ? -13.024 3.061 11.841 1.00 91.56 68 ASP A C 1
ATOM 488 O O . ASP A 1 68 ? -12.234 3.345 10.935 1.00 91.56 68 ASP A O 1
ATOM 492 N N . ALA A 1 69 ? -13.728 1.929 11.842 1.00 92.69 69 ALA A N 1
ATOM 493 C CA . ALA A 1 69 ? -13.643 0.931 10.784 1.00 92.69 69 ALA A CA 1
ATOM 494 C C . ALA A 1 69 ? -13.969 1.514 9.399 1.00 92.69 69 ALA A C 1
ATOM 496 O O . ALA A 1 69 ? -13.415 1.038 8.411 1.00 92.69 69 ALA A O 1
ATOM 497 N N . ALA A 1 70 ? -14.791 2.569 9.324 1.00 94.50 70 ALA A N 1
ATOM 498 C CA . ALA A 1 70 ? -15.104 3.257 8.074 1.00 94.50 70 ALA A CA 1
ATOM 499 C C . ALA A 1 70 ? -13.905 4.027 7.492 1.00 94.50 70 ALA A C 1
ATOM 501 O O . ALA A 1 70 ? -13.836 4.239 6.284 1.00 94.50 70 ALA A O 1
ATOM 502 N N . THR A 1 71 ? -12.936 4.417 8.326 1.00 95.12 71 THR A N 1
ATOM 503 C CA . THR A 1 71 ? -11.714 5.116 7.884 1.00 95.12 71 THR A CA 1
ATOM 504 C C . THR A 1 71 ? -10.617 4.159 7.420 1.00 95.12 71 THR A C 1
ATOM 506 O O . THR A 1 71 ? -9.632 4.583 6.814 1.00 95.12 71 THR A O 1
ATOM 509 N N . LYS A 1 72 ? -10.759 2.854 7.681 1.00 95.44 72 LYS A N 1
ATOM 510 C CA . LYS A 1 72 ? -9.742 1.859 7.343 1.00 95.44 72 LYS A CA 1
ATOM 511 C C . LYS A 1 72 ? -9.798 1.521 5.856 1.00 95.44 72 LYS A C 1
ATOM 513 O O . LYS A 1 72 ? -10.754 0.924 5.376 1.00 95.44 72 LYS A O 1
ATOM 518 N N . GLY A 1 73 ? -8.740 1.875 5.137 1.00 94.75 73 GLY A N 1
ATOM 519 C CA . GLY A 1 73 ? -8.631 1.688 3.694 1.00 94.75 73 GLY A CA 1
ATOM 520 C C . GLY A 1 73 ? -9.444 2.674 2.854 1.00 94.75 73 GLY A C 1
ATOM 521 O O . GLY A 1 73 ? -9.495 2.516 1.636 1.00 94.75 73 GLY A O 1
ATOM 522 N N . ALA A 1 74 ? -10.053 3.683 3.482 1.00 94.75 74 ALA A N 1
ATOM 523 C CA . ALA A 1 74 ? -10.726 4.781 2.800 1.00 94.75 74 ALA A CA 1
ATOM 524 C C . ALA A 1 74 ? -9.732 5.896 2.428 1.00 94.75 74 ALA A C 1
ATOM 526 O O . ALA A 1 74 ? -8.716 6.099 3.099 1.00 94.75 74 ALA A O 1
ATOM 527 N N . ALA A 1 75 ? -10.043 6.657 1.375 1.00 93.12 75 ALA A N 1
ATOM 528 C CA . ALA A 1 75 ? -9.267 7.840 1.011 1.00 93.12 75 ALA A CA 1
ATOM 529 C C . ALA A 1 75 ? -9.264 8.863 2.163 1.00 93.12 75 ALA A C 1
ATOM 531 O O . ALA A 1 75 ? -10.311 9.164 2.732 1.00 93.12 75 ALA A O 1
ATOM 532 N N . GLY A 1 76 ? -8.086 9.385 2.514 1.00 92.44 76 GLY A N 1
ATOM 533 C CA . GLY A 1 76 ? -7.915 10.303 3.649 1.00 92.44 76 GLY A CA 1
ATOM 534 C C . GLY A 1 76 ? -7.970 9.642 5.034 1.00 92.44 76 GLY A C 1
ATOM 535 O O . GLY A 1 76 ? -7.875 10.346 6.035 1.00 92.44 76 GLY A O 1
ATOM 536 N N . GLY A 1 77 ? -8.119 8.316 5.099 1.00 95.00 77 GLY A N 1
ATOM 537 C CA . GLY A 1 77 ? -8.085 7.536 6.332 1.00 95.00 77 GLY A CA 1
ATOM 538 C C . GLY A 1 77 ? -6.730 6.875 6.584 1.00 95.00 77 GLY A C 1
ATOM 539 O O . GLY A 1 77 ? -5.677 7.404 6.226 1.00 95.00 77 GLY A O 1
ATOM 540 N N . VAL A 1 78 ? -6.759 5.694 7.204 1.00 94.69 78 VAL A N 1
ATOM 541 C CA . VAL A 1 78 ? -5.552 4.895 7.467 1.00 94.69 78 VAL A CA 1
ATOM 542 C C . VAL A 1 78 ? -5.424 3.729 6.490 1.00 94.69 78 VAL A C 1
ATOM 544 O O . VAL A 1 78 ? -6.423 3.201 6.000 1.00 94.69 78 VAL A O 1
ATOM 547 N N . ALA A 1 79 ? -4.199 3.257 6.263 1.00 96.62 79 ALA A N 1
ATOM 548 C CA . ALA A 1 79 ? -3.971 2.037 5.497 1.00 96.62 79 ALA A CA 1
ATOM 549 C C . ALA A 1 79 ? -4.548 0.797 6.209 1.00 96.62 79 ALA A C 1
ATOM 551 O O . ALA A 1 79 ? -4.556 0.689 7.438 1.00 96.62 79 ALA A O 1
ATOM 552 N N . SER A 1 80 ? -5.027 -0.161 5.419 1.00 95.69 80 SER A N 1
ATOM 553 C CA . SER A 1 80 ? -5.420 -1.491 5.892 1.00 95.69 80 SER A CA 1
ATOM 554 C C . SER A 1 80 ? -4.254 -2.477 5.786 1.00 95.69 80 SER A C 1
ATOM 556 O O . SER A 1 80 ? -3.274 -2.193 5.105 1.00 95.69 80 SER A O 1
ATOM 558 N N . LEU A 1 81 ? -4.370 -3.636 6.443 1.00 95.88 81 LEU A N 1
ATOM 559 C CA . LEU A 1 81 ? -3.438 -4.750 6.278 1.00 95.88 81 LEU A CA 1
ATOM 560 C C . LEU A 1 81 ? -4.174 -5.959 5.69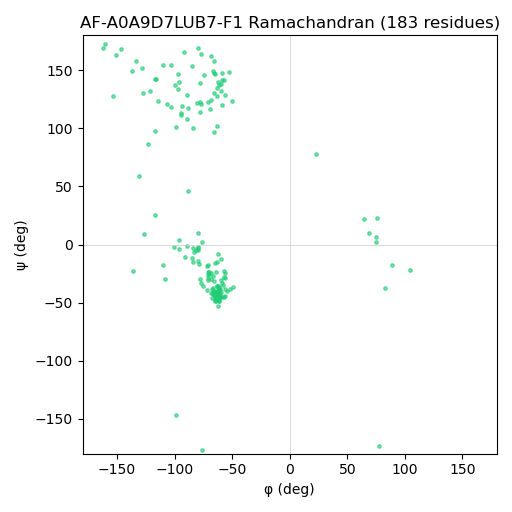0 1.00 95.88 81 LEU A C 1
ATOM 562 O O . LEU A 1 81 ? -5.328 -6.203 6.053 1.00 95.88 81 LEU A O 1
ATOM 566 N N . ASP A 1 82 ? -3.509 -6.699 4.809 1.00 94.06 82 ASP A N 1
ATOM 567 C CA . ASP A 1 82 ? -3.953 -7.985 4.279 1.00 94.06 82 ASP A CA 1
ATOM 568 C C . ASP A 1 82 ? -3.761 -9.132 5.295 1.00 94.06 82 ASP A C 1
ATOM 570 O O . ASP A 1 82 ? -3.324 -8.930 6.432 1.00 94.06 82 ASP A O 1
ATOM 574 N N . GLY A 1 83 ? -4.080 -10.365 4.885 1.00 96.56 83 GLY A N 1
ATOM 575 C CA . GLY A 1 83 ? -3.924 -11.557 5.728 1.00 96.56 83 GLY A CA 1
ATOM 576 C C . GLY A 1 83 ? -2.477 -11.874 6.134 1.00 96.56 83 GLY A C 1
ATOM 577 O O . GLY A 1 83 ? -2.272 -12.645 7.067 1.00 96.56 83 GLY A O 1
ATOM 578 N N . GLY A 1 84 ? -1.481 -11.278 5.470 1.00 96.38 84 GLY A N 1
ATOM 579 C CA . GLY A 1 84 ? -0.062 -11.378 5.810 1.00 96.38 84 GLY A CA 1
ATOM 580 C C . GLY A 1 84 ? 0.454 -10.208 6.653 1.00 96.38 84 GLY A C 1
ATOM 581 O O . GLY A 1 84 ? 1.653 -10.144 6.926 1.00 96.38 84 GLY A O 1
ATOM 582 N N . GLY A 1 85 ? -0.416 -9.274 7.051 1.00 96.12 85 GLY A N 1
ATOM 583 C CA . GLY A 1 85 ? -0.031 -8.095 7.821 1.00 96.12 85 GLY A CA 1
ATOM 584 C C . GLY A 1 85 ? 0.667 -7.014 6.991 1.00 96.12 85 GLY A C 1
ATOM 585 O O . GLY A 1 85 ? 1.415 -6.218 7.558 1.00 96.12 85 GLY A O 1
ATOM 586 N N . LYS A 1 86 ? 0.464 -6.977 5.667 1.00 94.00 86 LYS A N 1
ATOM 587 C CA . LYS A 1 86 ? 1.056 -5.979 4.758 1.00 94.00 86 LYS A CA 1
ATOM 588 C C . LYS A 1 86 ? 0.004 -5.019 4.223 1.00 94.00 86 LYS A C 1
ATOM 590 O O . LYS A 1 86 ? -1.161 -5.380 4.116 1.00 94.00 86 LYS A O 1
ATOM 595 N N . VAL A 1 87 ? 0.412 -3.808 3.850 1.00 95.19 87 VAL A N 1
ATOM 596 C CA . VAL A 1 87 ? -0.478 -2.881 3.136 1.00 95.19 87 VAL A CA 1
ATOM 597 C C . VAL A 1 87 ? -0.749 -3.441 1.730 1.00 95.19 87 VAL A C 1
ATOM 599 O O . VAL A 1 87 ? 0.220 -3.698 1.013 1.00 95.19 87 VAL A O 1
ATOM 602 N N . PRO A 1 88 ? -2.018 -3.641 1.318 1.00 92.75 88 PRO A N 1
ATOM 603 C CA . PRO A 1 88 ? -2.339 -4.120 -0.025 1.00 92.75 88 PRO A CA 1
ATOM 604 C C . PRO A 1 88 ? -1.806 -3.175 -1.111 1.00 92.75 88 PRO A C 1
ATOM 606 O O . PRO A 1 88 ? -1.924 -1.958 -0.971 1.00 92.75 88 PRO A O 1
ATOM 609 N N . ALA A 1 89 ? -1.310 -3.718 -2.228 1.00 86.88 89 ALA A N 1
ATOM 610 C CA . ALA A 1 89 ? -0.763 -2.926 -3.339 1.00 86.88 89 ALA A CA 1
ATOM 611 C C . ALA A 1 89 ? -1.754 -1.886 -3.898 1.00 86.88 89 ALA A C 1
ATOM 613 O O . ALA A 1 89 ? -1.352 -0.807 -4.312 1.00 86.88 89 ALA A O 1
ATOM 614 N N . SER A 1 90 ? -3.063 -2.148 -3.815 1.00 88.31 90 SER A N 1
ATOM 615 C CA . SER A 1 90 ? -4.115 -1.202 -4.217 1.00 88.31 90 SER A CA 1
ATOM 616 C C . SER A 1 90 ? -4.180 0.079 -3.372 1.00 88.31 90 SER A C 1
ATOM 618 O O . SER A 1 90 ? -4.856 1.027 -3.759 1.00 88.31 90 SER A O 1
ATOM 620 N N . GLN A 1 91 ? -3.551 0.094 -2.193 1.00 93.31 91 GLN A N 1
ATOM 621 C CA . GLN A 1 91 ? -3.428 1.266 -1.315 1.00 93.31 91 GLN A CA 1
ATOM 622 C C . GLN A 1 91 ? -2.063 1.947 -1.439 1.00 93.31 91 GLN A C 1
ATOM 624 O O . GLN A 1 91 ? -1.825 2.962 -0.784 1.00 93.31 91 GLN A O 1
ATOM 629 N N . LEU A 1 92 ? -1.169 1.398 -2.261 1.00 87.88 92 LEU A N 1
ATOM 630 C CA . LEU A 1 92 ? 0.124 1.985 -2.558 1.00 87.88 92 LEU A CA 1
ATOM 631 C C . LEU A 1 92 ? 0.036 2.761 -3.876 1.00 87.88 92 LEU A C 1
ATOM 633 O O . LEU A 1 92 ? -0.698 2.372 -4.787 1.00 87.88 92 LEU A O 1
ATOM 637 N N . PRO A 1 93 ? 0.780 3.866 -4.011 1.00 83.62 93 PRO A N 1
ATOM 638 C CA . PRO A 1 93 ? 0.987 4.464 -5.316 1.00 83.62 93 PRO A CA 1
ATOM 639 C C . PRO A 1 93 ? 1.654 3.466 -6.268 1.00 83.62 93 PRO A C 1
ATOM 641 O O . PRO A 1 93 ? 2.495 2.673 -5.847 1.00 83.62 93 PRO A O 1
ATOM 644 N N . ALA A 1 94 ? 1.331 3.550 -7.559 1.00 71.69 94 ALA A N 1
ATOM 645 C CA . ALA A 1 94 ? 1.836 2.625 -8.577 1.00 71.69 94 ALA A CA 1
ATOM 646 C C . ALA A 1 94 ? 3.372 2.557 -8.653 1.00 71.69 94 ALA A C 1
ATOM 648 O O . ALA A 1 94 ? 3.912 1.531 -9.039 1.00 71.69 94 ALA A O 1
ATOM 649 N N . PHE A 1 95 ? 4.070 3.612 -8.220 1.00 68.25 95 PHE A N 1
ATOM 650 C CA . PHE A 1 95 ? 5.531 3.639 -8.195 1.00 68.25 95 PHE A CA 1
ATOM 651 C C . PHE A 1 95 ? 6.181 2.829 -7.060 1.00 68.25 95 PHE A C 1
ATOM 653 O O . PHE A 1 95 ? 7.387 2.848 -6.855 1.00 68.25 95 PHE A O 1
ATOM 660 N N . VAL A 1 96 ? 5.378 2.147 -6.245 1.00 71.94 96 VAL A N 1
ATOM 661 C CA . VAL A 1 96 ? 5.872 1.196 -5.239 1.00 71.94 96 VAL A CA 1
ATOM 662 C C . VAL A 1 96 ? 5.834 -0.243 -5.791 1.00 71.94 96 VAL A C 1
ATOM 664 O O . VAL A 1 96 ? 6.353 -1.153 -5.151 1.00 71.94 96 VAL A O 1
ATOM 667 N N . ASP A 1 97 ? 5.303 -0.433 -7.006 1.00 67.00 97 ASP A N 1
ATOM 668 C CA . ASP A 1 97 ? 5.294 -1.688 -7.774 1.00 67.00 97 ASP A CA 1
ATOM 669 C C . ASP A 1 97 ? 5.793 -1.417 -9.212 1.00 67.00 97 ASP A C 1
ATOM 671 O O . ASP A 1 97 ? 5.080 -1.532 -10.207 1.00 67.00 97 ASP A O 1
ATOM 675 N N . ASP A 1 98 ? 7.021 -0.903 -9.291 1.00 66.25 98 ASP A N 1
ATOM 676 C CA . ASP A 1 98 ? 7.505 -0.062 -10.393 1.00 66.25 98 ASP A CA 1
ATOM 677 C C . ASP A 1 98 ? 7.925 -0.793 -11.674 1.00 66.25 98 ASP A C 1
ATOM 679 O O . ASP A 1 98 ? 8.293 -0.127 -12.638 1.00 66.25 98 ASP A O 1
ATOM 683 N N . VAL A 1 99 ? 7.928 -2.128 -11.708 1.00 84.19 99 VAL A N 1
ATOM 684 C CA . VAL A 1 99 ? 8.407 -2.894 -12.869 1.00 84.19 99 VAL A CA 1
ATOM 685 C C . VAL A 1 99 ? 7.258 -3.698 -13.454 1.00 84.19 99 VAL A C 1
ATOM 687 O O . VAL A 1 99 ? 6.925 -4.784 -12.989 1.00 84.19 99 VAL A O 1
ATOM 690 N N . LEU A 1 100 ? 6.652 -3.146 -14.500 1.00 88.88 100 LEU A N 1
ATOM 691 C CA . LEU A 1 100 ? 5.581 -3.796 -15.239 1.00 88.88 100 LEU A CA 1
ATOM 692 C C . LEU A 1 100 ? 6.165 -4.529 -16.449 1.00 88.88 100 LEU A C 1
ATOM 694 O O . LEU A 1 100 ? 6.661 -3.902 -17.384 1.00 88.88 100 LEU A O 1
ATOM 698 N N . GLU A 1 101 ? 6.098 -5.856 -16.447 1.00 92.50 101 GLU A N 1
ATOM 699 C CA . GLU A 1 101 ? 6.635 -6.687 -17.527 1.00 92.50 101 GLU A CA 1
ATOM 700 C C . GLU A 1 101 ? 5.541 -7.093 -18.523 1.00 92.50 101 GLU A C 1
ATOM 702 O O . GLU A 1 101 ? 4.461 -7.552 -18.146 1.00 92.50 101 GLU A O 1
ATOM 707 N N . TYR A 1 102 ? 5.830 -6.956 -19.815 1.00 95.06 102 TYR A N 1
ATOM 708 C CA . TYR A 1 102 ? 4.941 -7.351 -20.906 1.00 95.06 102 TYR A CA 1
ATOM 709 C C . TYR A 1 102 ? 5.718 -8.129 -21.965 1.00 95.06 102 TYR A C 1
ATOM 711 O O . TYR A 1 102 ? 6.931 -7.988 -22.096 1.00 95.06 102 TYR A O 1
ATOM 719 N N . ALA A 1 103 ? 5.012 -8.924 -22.771 1.00 97.31 103 ALA A N 1
ATOM 720 C CA . ALA A 1 103 ? 5.642 -9.759 -23.793 1.00 97.31 103 ALA A CA 1
ATOM 721 C C . ALA A 1 103 ? 6.511 -8.961 -24.785 1.00 97.31 103 ALA A C 1
ATOM 723 O O . ALA A 1 103 ? 7.556 -9.454 -25.191 1.00 97.31 103 ALA A O 1
ATOM 724 N N . ASN A 1 104 ? 6.081 -7.754 -25.171 1.00 97.06 104 ASN A N 1
ATOM 725 C CA . ASN A 1 104 ? 6.788 -6.850 -26.083 1.00 97.06 104 ASN A CA 1
ATOM 726 C C . ASN A 1 104 ? 6.277 -5.402 -25.940 1.00 97.06 104 ASN A C 1
ATOM 728 O O . ASN A 1 104 ? 5.264 -5.167 -25.279 1.00 97.06 104 ASN A O 1
ATOM 732 N N . LEU A 1 105 ? 6.935 -4.435 -26.595 1.00 94.69 105 LEU A N 1
ATOM 733 C CA . LEU A 1 105 ? 6.543 -3.013 -26.568 1.00 94.69 105 LEU A CA 1
ATOM 734 C C . LEU A 1 105 ? 5.106 -2.770 -27.071 1.00 94.69 105 LEU A C 1
ATOM 736 O O . LEU A 1 105 ? 4.412 -1.897 -26.559 1.00 94.69 105 LEU A O 1
ATOM 740 N N . ALA A 1 106 ? 4.634 -3.542 -28.054 1.00 96.44 106 ALA A N 1
ATOM 741 C CA . ALA A 1 106 ? 3.279 -3.396 -28.593 1.00 96.44 106 ALA A CA 1
ATOM 742 C C . ALA A 1 106 ? 2.191 -3.894 -27.623 1.00 96.44 106 ALA A C 1
ATOM 744 O O . ALA A 1 106 ? 1.025 -3.532 -27.772 1.00 96.44 106 ALA A O 1
ATOM 745 N N . ALA A 1 107 ? 2.565 -4.711 -26.636 1.00 96.56 107 ALA A N 1
ATOM 746 C CA . ALA A 1 107 ? 1.685 -5.183 -25.575 1.00 96.56 107 ALA A CA 1
ATOM 747 C C . ALA A 1 107 ? 1.570 -4.193 -24.402 1.00 96.56 107 ALA A C 1
ATOM 749 O O . ALA A 1 107 ? 0.808 -4.454 -23.469 1.00 96.56 107 ALA A O 1
ATOM 750 N N . PHE A 1 108 ? 2.304 -3.074 -24.423 1.00 95.19 108 PHE A N 1
ATOM 751 C CA . PHE A 1 108 ? 2.168 -2.048 -23.394 1.00 95.19 108 PHE A CA 1
ATOM 752 C C . PHE A 1 108 ? 0.780 -1.384 -23.465 1.00 95.19 108 PHE A C 1
ATOM 754 O O . PHE A 1 108 ? 0.198 -1.266 -24.549 1.00 95.19 108 PHE A O 1
ATOM 761 N N . PRO A 1 109 ? 0.233 -0.921 -22.325 1.00 94.75 109 PRO A N 1
ATOM 762 C CA . PRO A 1 109 ? -0.976 -0.105 -22.312 1.00 94.75 109 PRO A CA 1
ATOM 763 C C . PRO A 1 109 ? -0.847 1.113 -23.238 1.00 94.75 109 PRO A C 1
ATOM 765 O O . PRO A 1 109 ? 0.229 1.678 -23.375 1.00 94.75 109 PRO A O 1
ATOM 768 N N . GLY A 1 110 ? -1.945 1.576 -23.843 1.00 92.94 110 GLY A N 1
ATOM 769 C CA . GLY A 1 110 ? -1.898 2.756 -24.724 1.00 92.94 110 GLY A CA 1
ATOM 770 C C . GLY A 1 110 ? -1.400 4.033 -24.026 1.00 92.94 110 GLY A C 1
ATOM 771 O O . GLY A 1 110 ? -0.744 4.861 -24.655 1.00 92.94 110 GLY A O 1
ATOM 772 N N . SER A 1 111 ? -1.663 4.155 -22.722 1.00 91.88 111 SER A N 1
ATOM 773 C CA . SER A 1 111 ? -1.097 5.187 -21.852 1.00 91.88 111 SER A CA 1
ATOM 774 C C . SER A 1 111 ? -0.460 4.531 -20.638 1.00 91.88 111 SER A C 1
ATOM 776 O O . SER A 1 111 ? -1.101 3.724 -19.961 1.00 91.88 111 SER A O 1
ATOM 778 N N . GLY A 1 112 ? 0.779 4.910 -20.345 1.00 88.69 112 GLY A N 1
ATOM 779 C CA . GLY A 1 112 ? 1.475 4.450 -19.153 1.00 88.69 112 GLY A CA 1
ATOM 780 C C . GLY A 1 112 ? 1.077 5.205 -17.885 1.00 88.69 112 GLY A C 1
ATOM 781 O O . GLY A 1 112 ? 0.426 6.252 -17.910 1.00 88.69 112 GLY A O 1
ATOM 782 N N . THR A 1 113 ? 1.523 4.673 -16.755 1.00 87.50 113 THR A N 1
ATOM 783 C CA . THR A 1 113 ? 1.437 5.306 -15.445 1.00 87.50 113 THR A CA 1
ATOM 784 C C . THR A 1 113 ? 2.680 6.160 -15.233 1.00 87.50 113 THR A C 1
ATOM 786 O O . THR A 1 113 ? 3.804 5.696 -15.417 1.00 87.50 113 THR A O 1
ATOM 789 N N . SER A 1 114 ? 2.493 7.425 -14.851 1.00 83.88 114 SER A N 1
ATOM 790 C CA . SER A 1 114 ? 3.609 8.333 -14.560 1.00 83.88 114 SER A CA 1
ATOM 791 C C . SER A 1 114 ? 4.522 7.748 -13.484 1.00 83.88 114 SER A C 1
ATOM 793 O O . SER A 1 114 ? 4.051 7.389 -12.408 1.00 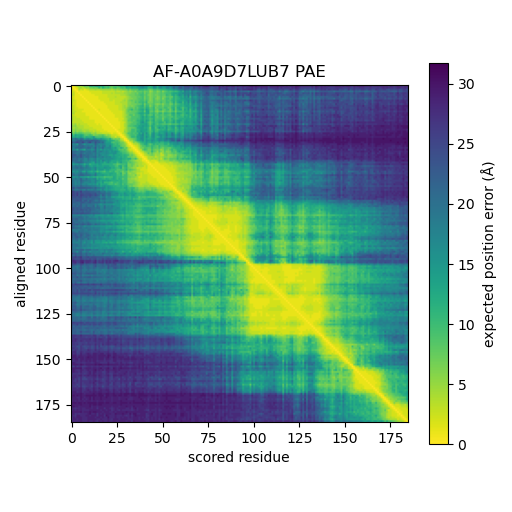83.88 114 SER A O 1
ATOM 795 N N . GLY A 1 115 ? 5.824 7.699 -13.766 1.00 74.06 115 GLY A N 1
ATOM 796 C CA . GLY A 1 115 ? 6.839 7.184 -12.845 1.00 74.06 115 GLY A CA 1
ATOM 797 C C . GLY A 1 115 ? 7.112 5.682 -12.949 1.00 74.06 115 GLY A C 1
ATOM 798 O O . GLY A 1 115 ? 8.196 5.282 -12.550 1.00 74.06 115 GLY A O 1
ATOM 799 N N . ALA A 1 116 ? 6.219 4.891 -13.555 1.00 85.31 116 ALA A N 1
ATOM 800 C CA . ALA A 1 116 ? 6.409 3.447 -13.688 1.00 85.31 116 ALA A CA 1
ATOM 801 C C . ALA A 1 116 ? 7.452 3.083 -14.761 1.00 85.31 116 ALA A C 1
ATOM 803 O O . ALA A 1 116 ? 7.555 3.744 -15.809 1.00 85.31 116 ALA A O 1
ATOM 804 N N . LEU A 1 117 ? 8.188 1.997 -14.512 1.00 90.06 117 LEU A N 1
ATOM 805 C CA . LEU A 1 117 ? 9.054 1.337 -15.483 1.00 90.06 117 LEU A CA 1
ATOM 806 C C . LEU A 1 117 ? 8.319 0.168 -16.141 1.00 90.06 117 LEU A C 1
ATOM 808 O O . LEU A 1 117 ? 7.584 -0.591 -15.514 1.00 90.06 117 LEU A O 1
ATOM 812 N N . TYR A 1 118 ? 8.542 0.029 -17.439 1.00 93.00 118 TYR A N 1
ATOM 813 C CA . TYR A 1 118 ? 7.944 -0.998 -18.275 1.00 93.00 118 TYR A CA 1
ATOM 814 C C . TYR A 1 118 ? 9.052 -1.826 -18.909 1.00 93.00 118 TYR A C 1
ATOM 816 O O . TYR A 1 118 ? 9.993 -1.260 -19.464 1.00 93.00 118 TYR A O 1
ATOM 824 N N . VAL A 1 119 ? 8.941 -3.149 -18.859 1.00 94.50 119 VAL A N 1
ATOM 825 C CA . VAL A 1 119 ? 9.918 -4.076 -19.436 1.00 94.50 119 VAL A CA 1
ATOM 826 C C . VAL A 1 119 ? 9.265 -4.837 -20.579 1.00 94.50 119 VAL A C 1
ATOM 828 O O . VAL A 1 119 ? 8.238 -5.490 -20.398 1.00 94.50 119 VAL A O 1
ATOM 831 N N . ALA A 1 120 ? 9.864 -4.755 -21.763 1.00 96.31 120 ALA A N 1
ATOM 832 C CA . ALA A 1 120 ? 9.510 -5.603 -22.893 1.00 96.31 12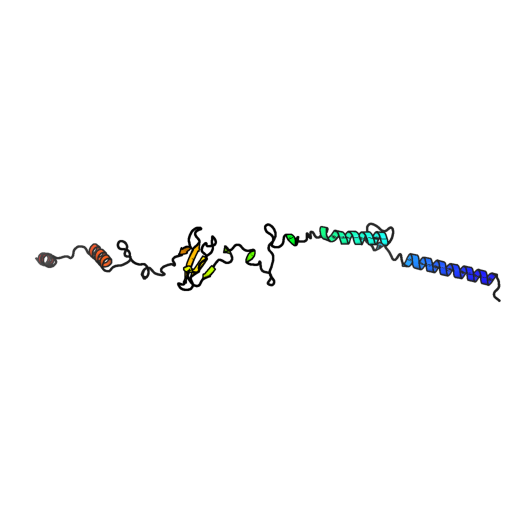0 ALA A CA 1
ATOM 833 C C . ALA A 1 120 ? 10.368 -6.877 -22.831 1.00 96.31 120 ALA A C 1
ATOM 835 O O . ALA A 1 120 ? 11.576 -6.821 -23.052 1.00 96.31 120 ALA A O 1
ATOM 836 N N . ILE A 1 121 ? 9.763 -8.016 -22.481 1.00 94.94 121 ILE A N 1
ATOM 837 C CA . ILE A 1 121 ? 10.477 -9.276 -22.198 1.00 94.94 121 ILE A CA 1
ATOM 838 C C . ILE A 1 121 ? 11.213 -9.806 -23.436 1.00 94.94 121 ILE A C 1
ATOM 840 O O . ILE A 1 121 ? 12.309 -10.346 -23.313 1.00 94.94 121 ILE A O 1
ATOM 844 N N . ASP A 1 122 ? 10.638 -9.640 -24.628 1.00 97.00 122 ASP A N 1
ATOM 845 C CA . ASP A 1 122 ? 11.236 -10.074 -25.895 1.00 97.00 122 ASP A CA 1
ATOM 846 C C . ASP A 1 122 ? 12.603 -9.437 -26.192 1.00 97.00 122 ASP A C 1
ATOM 848 O O . ASP A 1 122 ? 13.466 -10.076 -26.791 1.00 97.00 122 ASP A O 1
ATOM 852 N N . THR A 1 123 ? 12.804 -8.192 -25.764 1.00 93.19 123 THR A N 1
ATOM 853 C CA . THR A 1 123 ? 14.024 -7.408 -26.012 1.00 93.19 123 THR A CA 1
ATOM 854 C C . THR A 1 123 ? 14.860 -7.181 -24.755 1.00 93.19 123 THR A C 1
ATOM 856 O O . THR A 1 123 ? 16.032 -6.824 -24.854 1.00 93.19 123 THR A O 1
ATOM 859 N N . GLY A 1 124 ? 14.277 -7.367 -23.568 1.00 90.75 124 GLY A N 1
ATOM 860 C CA . GLY A 1 124 ? 14.872 -6.976 -22.289 1.00 90.75 124 GLY A CA 1
ATOM 861 C C . GLY A 1 124 ? 14.966 -5.457 -22.100 1.00 90.75 124 GLY A C 1
ATOM 862 O O . GLY A 1 124 ? 15.622 -4.992 -21.168 1.00 90.75 124 GLY A O 1
ATOM 863 N N . PHE A 1 125 ? 14.344 -4.668 -22.980 1.00 93.06 125 PHE A N 1
ATOM 864 C CA . PHE A 1 125 ? 14.406 -3.215 -22.922 1.00 93.06 125 PHE A CA 1
ATOM 865 C C . PHE A 1 125 ? 13.487 -2.649 -21.847 1.00 93.06 125 PHE A C 1
ATOM 867 O O . PHE A 1 125 ? 12.338 -3.066 -21.688 1.00 93.06 125 PHE A O 1
ATOM 874 N N . ILE A 1 126 ? 14.008 -1.640 -21.151 1.00 94.12 126 ILE A N 1
ATOM 875 C CA . ILE A 1 126 ? 13.291 -0.887 -20.130 1.00 94.12 126 ILE A CA 1
ATOM 876 C C . ILE A 1 126 ? 12.809 0.423 -20.749 1.00 94.12 126 ILE A C 1
ATOM 878 O O . ILE A 1 126 ? 13.535 1.096 -21.482 1.00 94.12 126 ILE A O 1
ATOM 882 N N . TYR A 1 127 ? 11.578 0.799 -20.439 1.00 94.12 127 TYR A N 1
ATOM 883 C CA . TYR A 1 127 ? 10.946 2.034 -20.869 1.00 94.12 127 TYR A CA 1
ATOM 884 C C . TYR A 1 127 ? 10.364 2.765 -19.662 1.00 94.12 127 TYR A C 1
ATOM 886 O O . TYR A 1 127 ? 9.950 2.148 -18.684 1.00 94.12 127 TYR A O 1
ATOM 894 N N . ARG A 1 128 ? 10.283 4.091 -19.749 1.00 92.00 128 ARG A N 1
ATOM 895 C CA . ARG A 1 128 ? 9.573 4.949 -18.790 1.00 92.00 128 ARG A CA 1
ATOM 896 C C . ARG A 1 128 ? 8.435 5.667 -19.502 1.00 92.00 128 ARG A C 1
ATOM 898 O O . ARG A 1 128 ? 8.609 6.127 -20.631 1.00 92.00 128 ARG A O 1
ATOM 905 N N . TRP A 1 129 ? 7.301 5.837 -18.832 1.00 91.50 129 TRP A N 1
ATOM 906 C CA . TRP A 1 129 ? 6.241 6.713 -19.331 1.00 91.50 129 TRP A CA 1
ATOM 907 C C . TRP A 1 129 ? 6.590 8.190 -19.089 1.00 91.50 129 TRP A C 1
ATOM 909 O O . TRP A 1 129 ? 6.774 8.607 -17.946 1.00 91.50 129 TRP A O 1
ATOM 919 N N . SER A 1 130 ? 6.673 8.995 -20.153 1.00 86.94 130 SER A N 1
ATOM 920 C CA . SER A 1 130 ? 7.010 10.429 -20.075 1.00 86.94 130 SER A CA 1
ATOM 921 C C . SER A 1 130 ? 5.826 11.345 -19.749 1.00 86.94 130 SER A C 1
ATOM 923 O O . SER A 1 130 ? 6.011 12.549 -19.585 1.00 86.94 130 SER A O 1
ATOM 925 N N . GLY A 1 131 ? 4.608 10.800 -19.705 1.00 86.31 131 GLY A N 1
ATOM 926 C CA . GLY A 1 131 ? 3.358 11.565 -19.688 1.00 86.31 131 GLY A CA 1
ATOM 927 C C . GLY A 1 131 ? 2.623 11.556 -21.032 1.00 86.31 131 GLY A C 1
ATOM 928 O O . GLY A 1 131 ? 1.410 11.750 -21.049 1.00 86.31 131 GLY A O 1
ATOM 929 N N . SER A 1 132 ? 3.323 11.284 -22.138 1.00 89.81 132 SER A N 1
ATOM 930 C CA . SER A 1 132 ? 2.733 11.232 -23.487 1.00 89.81 132 SER A CA 1
ATOM 931 C C . SER A 1 132 ? 3.194 10.052 -24.342 1.00 89.81 132 SER A C 1
ATOM 933 O O . SER A 1 132 ? 2.488 9.675 -25.275 1.00 89.81 132 SER A O 1
ATOM 935 N N . ALA A 1 133 ? 4.356 9.469 -24.046 1.00 93.06 133 ALA A N 1
ATOM 936 C CA . ALA A 1 133 ? 4.896 8.330 -24.774 1.00 93.06 133 ALA A CA 1
ATOM 937 C C . ALA A 1 133 ? 5.781 7.459 -23.876 1.00 93.06 133 ALA A C 1
ATOM 939 O O . ALA A 1 133 ? 6.272 7.892 -22.829 1.00 93.06 133 ALA A O 1
ATOM 940 N N . TYR A 1 134 ? 6.030 6.233 -24.327 1.00 94.06 134 TYR A N 1
ATOM 941 C CA . TYR A 1 134 ? 7.073 5.385 -23.764 1.00 94.06 134 TYR A CA 1
ATOM 942 C C . TYR A 1 134 ? 8.433 5.824 -24.296 1.00 94.06 134 TYR A C 1
ATOM 944 O O . TYR A 1 134 ? 8.662 5.853 -25.503 1.00 94.06 134 TYR A O 1
ATOM 952 N N . VAL A 1 135 ? 9.335 6.163 -23.382 1.00 92.69 135 VAL A N 1
ATOM 953 C CA . VAL A 1 135 ? 10.714 6.541 -23.689 1.00 92.69 135 VAL A CA 1
ATOM 954 C C . VAL A 1 135 ? 11.618 5.397 -23.267 1.00 92.69 135 VAL A C 1
ATOM 956 O O . VAL A 1 135 ? 11.614 5.011 -22.097 1.00 92.69 135 VAL A O 1
ATOM 959 N N . HIS A 1 136 ? 12.372 4.852 -24.220 1.00 93.38 136 HIS A N 1
ATOM 960 C CA . HIS A 1 136 ? 13.369 3.823 -23.949 1.00 93.38 136 HIS A CA 1
ATOM 961 C C . HIS A 1 136 ? 14.446 4.367 -23.005 1.00 93.38 136 HIS A C 1
ATOM 963 O O . HIS A 1 136 ? 14.878 5.513 -23.131 1.00 93.38 136 HIS A O 1
ATOM 969 N N . ILE A 1 137 ? 14.843 3.553 -22.032 1.00 91.00 137 ILE A N 1
ATOM 970 C CA . ILE A 1 137 ? 15.986 3.826 -21.173 1.00 91.00 137 ILE A CA 1
ATOM 971 C C . ILE A 1 137 ? 17.156 3.034 -21.740 1.00 91.00 137 ILE A C 1
ATOM 973 O O . ILE A 1 137 ? 17.256 1.828 -21.512 1.00 91.00 137 ILE A O 1
ATOM 977 N N . ASP A 1 138 ? 18.033 3.728 -22.462 1.00 86.44 138 ASP A N 1
ATOM 978 C CA . ASP A 1 138 ? 19.264 3.134 -22.964 1.00 86.44 138 ASP A CA 1
ATOM 979 C C . ASP A 1 138 ? 20.159 2.714 -21.793 1.00 86.44 138 ASP A C 1
ATOM 981 O O . ASP A 1 138 ? 20.460 3.496 -20.882 1.00 86.44 138 ASP A O 1
ATOM 985 N N . GLY A 1 139 ? 20.587 1.454 -21.819 1.00 78.62 139 GLY A N 1
ATOM 986 C CA . GLY A 1 139 ? 21.629 0.969 -20.927 1.00 78.62 139 GLY A CA 1
ATOM 987 C C . GLY A 1 139 ? 22.985 1.587 -21.268 1.00 78.62 139 GLY A C 1
ATOM 988 O O . GLY A 1 139 ? 23.216 2.079 -22.373 1.00 78.62 139 GLY A O 1
ATOM 989 N N . SER A 1 140 ? 23.924 1.521 -20.322 1.00 80.62 140 SER A N 1
ATOM 990 C CA . SER A 1 140 ? 25.326 1.784 -20.651 1.00 80.62 140 SER A CA 1
ATOM 991 C C . SER A 1 140 ? 25.792 0.777 -21.714 1.00 80.62 140 SER A C 1
ATOM 993 O O . SER A 1 140 ? 25.518 -0.415 -21.554 1.00 80.62 140 SER A O 1
ATOM 995 N N . PRO A 1 141 ? 26.556 1.200 -22.738 1.00 78.62 141 PRO A N 1
ATOM 996 C CA . PRO A 1 141 ? 27.161 0.294 -23.719 1.00 78.62 141 PRO A CA 1
ATOM 997 C C . PRO A 1 141 ? 28.170 -0.682 -23.079 1.00 78.62 141 PRO A C 1
ATOM 999 O O . PRO A 1 141 ? 28.648 -1.603 -23.731 1.00 78.62 141 PRO A O 1
ATOM 1002 N N . GLY A 1 142 ? 28.507 -0.513 -21.794 1.00 81.19 142 GLY A N 1
ATOM 1003 C CA . GLY A 1 142 ? 29.354 -1.426 -21.021 1.00 81.19 142 GLY A CA 1
ATOM 1004 C C . GLY A 1 142 ? 30.852 -1.201 -21.235 1.00 81.19 142 GLY A C 1
ATOM 1005 O O . GLY A 1 142 ? 31.616 -1.245 -20.274 1.00 81.19 142 GLY A O 1
ATOM 1006 N N . SER A 1 143 ? 31.270 -0.878 -22.459 1.00 82.81 143 SER A N 1
ATOM 1007 C CA . SER A 1 143 ? 32.619 -0.411 -22.789 1.00 82.81 143 SER A CA 1
ATOM 1008 C C . SER A 1 143 ? 32.583 0.592 -23.943 1.00 82.81 143 SER A C 1
ATOM 1010 O O . SER A 1 143 ? 31.569 0.748 -24.626 1.00 82.81 143 SER A O 1
ATOM 1012 N N . THR A 1 144 ? 33.704 1.275 -24.178 1.00 79.31 144 THR A N 1
ATOM 1013 C CA . THR A 1 144 ? 33.868 2.154 -25.344 1.00 79.31 144 THR A CA 1
ATOM 1014 C C . THR A 1 144 ? 33.824 1.393 -26.668 1.00 79.31 144 THR A C 1
ATOM 1016 O O . THR A 1 144 ? 33.455 1.985 -27.674 1.00 79.31 144 THR A O 1
ATOM 1019 N N . ASP A 1 145 ? 34.128 0.091 -26.673 1.00 77.19 145 ASP A N 1
ATOM 1020 C CA . ASP A 1 145 ? 34.137 -0.738 -27.889 1.00 77.19 145 ASP A CA 1
ATOM 1021 C C . ASP A 1 145 ? 32.726 -0.978 -28.445 1.00 77.19 145 ASP A C 1
ATOM 1023 O O . ASP A 1 145 ? 32.550 -1.233 -29.634 1.00 77.19 145 ASP A O 1
ATOM 1027 N N . ALA A 1 146 ? 31.710 -0.899 -27.583 1.00 78.81 146 ALA A N 1
ATOM 1028 C CA . ALA A 1 146 ? 30.308 -1.069 -27.949 1.00 78.81 146 ALA A CA 1
ATOM 1029 C C . ALA A 1 146 ? 29.630 0.249 -28.365 1.00 78.81 146 ALA A C 1
ATOM 1031 O O . ALA A 1 146 ? 28.452 0.244 -28.721 1.00 78.81 146 ALA A O 1
ATOM 1032 N N . VAL A 1 147 ? 30.348 1.378 -28.323 1.00 78.69 147 VAL A N 1
ATOM 1033 C CA . VAL A 1 147 ? 29.847 2.672 -28.799 1.00 78.69 147 VAL A CA 1
ATOM 1034 C C . VAL A 1 147 ? 30.170 2.806 -30.286 1.00 78.69 147 VAL A C 1
ATOM 1036 O O . VAL A 1 147 ? 31.348 2.848 -30.638 1.00 78.69 147 VAL A O 1
ATOM 1039 N N . PRO A 1 148 ? 29.169 2.918 -31.178 1.00 76.25 148 PRO A N 1
ATOM 1040 C CA . PRO A 1 148 ? 29.427 3.179 -32.588 1.00 76.25 148 PRO A CA 1
ATOM 1041 C C . PRO A 1 148 ? 30.190 4.495 -32.754 1.00 76.25 148 PRO A C 1
ATOM 1043 O O . PRO A 1 148 ? 29.714 5.558 -32.348 1.00 76.25 148 PRO A O 1
ATOM 1046 N N . GLU A 1 149 ? 31.381 4.437 -33.345 1.00 77.00 149 GLU A N 1
ATOM 1047 C CA . GLU A 1 149 ? 32.174 5.639 -33.564 1.00 77.00 149 GLU A CA 1
ATOM 1048 C C . GLU A 1 149 ? 31.526 6.505 -34.663 1.00 77.00 149 GLU A C 1
ATOM 1050 O O . GLU A 1 149 ? 31.284 6.055 -35.785 1.00 77.00 149 GLU A O 1
ATOM 1055 N N . GLY A 1 150 ? 31.205 7.762 -34.345 1.00 76.00 150 GLY A N 1
ATOM 1056 C CA . GLY A 1 150 ? 30.650 8.708 -35.318 1.00 76.00 150 GLY A CA 1
ATOM 1057 C C . GLY A 1 150 ? 31.723 9.263 -36.262 1.00 76.00 150 GLY A C 1
ATOM 1058 O O . GLY A 1 150 ? 32.907 9.237 -35.950 1.00 76.00 150 GLY A O 1
ATOM 1059 N N . ALA A 1 151 ? 31.328 9.875 -37.384 1.00 74.25 151 ALA A N 1
ATOM 1060 C CA . ALA A 1 151 ? 32.267 10.356 -38.414 1.00 74.25 151 ALA A CA 1
ATOM 1061 C C . ALA A 1 151 ? 33.341 11.358 -37.919 1.00 74.25 151 ALA A C 1
ATOM 1063 O O . ALA A 1 151 ? 34.397 11.486 -38.537 1.00 74.25 151 ALA A O 1
ATOM 1064 N N . THR A 1 152 ? 33.091 12.058 -36.806 1.00 71.81 152 THR A N 1
ATOM 1065 C CA . THR A 1 152 ? 33.980 13.103 -36.267 1.00 71.81 152 THR A CA 1
ATOM 1066 C C . THR A 1 152 ? 34.717 12.686 -34.993 1.00 71.81 152 THR A C 1
ATOM 1068 O O . THR A 1 152 ? 35.826 13.165 -34.760 1.00 71.81 152 THR A O 1
ATOM 1071 N N . ASN A 1 153 ? 34.158 11.805 -34.155 1.00 64.88 153 ASN A N 1
ATOM 1072 C CA . ASN A 1 153 ? 34.747 11.442 -32.861 1.00 64.88 153 ASN A CA 1
ATOM 1073 C C . ASN A 1 153 ? 34.985 9.930 -32.772 1.00 64.88 153 ASN A C 1
ATOM 1075 O O . ASN A 1 153 ? 34.135 9.185 -32.297 1.00 64.88 153 ASN A O 1
ATOM 1079 N N . LEU A 1 154 ? 36.151 9.516 -33.268 1.00 73.62 154 LEU A N 1
ATOM 1080 C CA . LEU A 1 154 ? 36.670 8.154 -33.176 1.00 73.62 154 LEU A CA 1
ATOM 1081 C C . LEU A 1 154 ? 37.573 8.077 -31.937 1.00 73.62 154 LEU A C 1
ATOM 1083 O O . LEU A 1 154 ? 38.559 8.824 -31.863 1.00 73.62 154 LEU A O 1
ATOM 1087 N N . TYR A 1 155 ? 37.236 7.223 -30.973 1.00 66.50 155 TYR A N 1
ATOM 1088 C CA . TYR A 1 155 ? 38.015 7.030 -29.747 1.00 66.50 155 TYR A CA 1
ATOM 1089 C C . TYR A 1 155 ? 39.361 6.371 -30.059 1.00 66.50 155 TYR A C 1
ATOM 1091 O O . TYR A 1 155 ? 40.361 6.670 -29.404 1.00 66.50 155 TYR A O 1
ATOM 1099 N N . PHE A 1 156 ? 39.416 5.555 -31.117 1.00 68.62 156 PHE A N 1
ATOM 1100 C CA . PHE A 1 156 ? 40.657 5.009 -31.644 1.00 68.62 156 PHE A CA 1
ATOM 1101 C C . PHE A 1 156 ? 40.543 4.683 -33.139 1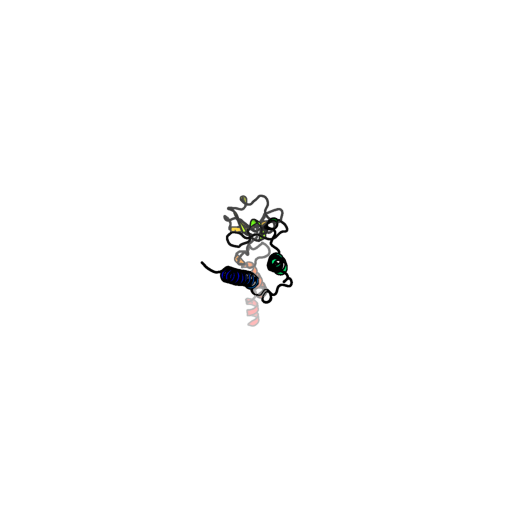.00 68.62 156 PHE A C 1
ATOM 1103 O O . PHE A 1 156 ? 39.690 3.919 -33.564 1.00 68.62 156 PHE A O 1
ATOM 1110 N N . THR A 1 157 ? 41.480 5.181 -33.952 1.00 74.19 157 THR A N 1
ATOM 1111 C CA . THR A 1 157 ? 41.759 4.575 -35.265 1.00 74.19 157 THR A CA 1
ATOM 1112 C C . THR A 1 157 ? 43.250 4.483 -35.503 1.00 74.19 157 THR A C 1
ATOM 1114 O O . THR A 1 157 ? 44.002 5.375 -35.103 1.00 74.19 157 THR A O 1
ATOM 1117 N N . ASN A 1 158 ? 43.665 3.460 -36.258 1.00 78.94 158 ASN A N 1
ATOM 1118 C CA . ASN A 1 158 ? 45.039 3.344 -36.748 1.00 78.94 158 ASN A CA 1
ATOM 1119 C C . ASN A 1 158 ? 45.483 4.627 -37.470 1.00 78.94 158 ASN A C 1
ATOM 1121 O O . ASN A 1 158 ? 46.605 5.076 -37.276 1.00 78.94 158 ASN A O 1
ATOM 1125 N N . ALA A 1 159 ? 44.593 5.275 -38.230 1.00 79.44 159 ALA A N 1
ATOM 1126 C CA . ALA A 1 159 ? 44.892 6.533 -38.911 1.00 79.44 159 ALA A CA 1
ATOM 1127 C C . ALA A 1 159 ? 45.194 7.685 -37.933 1.00 79.44 159 ALA A C 1
ATOM 1129 O O . ALA A 1 159 ? 46.215 8.347 -38.089 1.00 79.44 159 ALA A O 1
ATOM 1130 N N . ARG A 1 160 ? 44.367 7.904 -36.897 1.00 78.69 160 ARG A N 1
ATOM 1131 C CA . ARG A 1 160 ? 44.628 8.935 -35.871 1.00 78.69 160 ARG A CA 1
ATOM 1132 C C . ARG A 1 160 ? 45.885 8.636 -35.062 1.00 78.69 160 ARG A C 1
ATOM 1134 O O . ARG A 1 160 ? 46.658 9.552 -34.799 1.00 78.69 160 ARG A O 1
ATOM 1141 N N . ALA A 1 161 ? 46.099 7.369 -34.707 1.00 82.19 161 ALA A N 1
ATOM 1142 C CA . ALA A 1 161 ? 47.300 6.932 -34.004 1.00 82.19 161 ALA A CA 1
ATOM 1143 C C . AL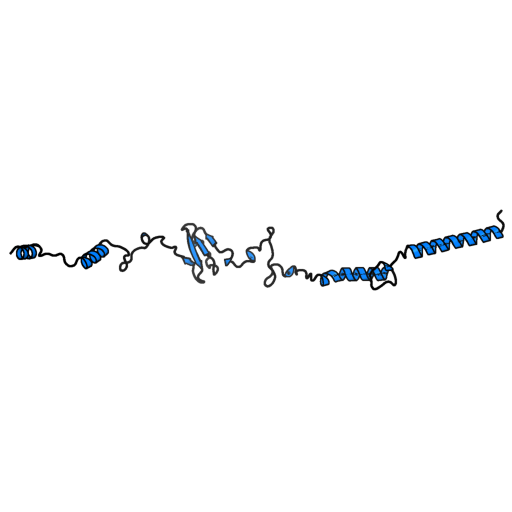A A 1 161 ? 48.563 7.215 -34.836 1.00 82.19 161 ALA A C 1
ATOM 1145 O O . ALA A 1 161 ? 49.522 7.792 -34.327 1.00 82.19 161 ALA A O 1
ATOM 1146 N N . VAL A 1 162 ? 48.533 6.900 -36.134 1.00 83.31 162 VAL A N 1
ATOM 1147 C CA . VAL A 1 162 ? 49.626 7.194 -37.072 1.00 83.31 162 VAL A CA 1
ATOM 1148 C C . VAL A 1 162 ? 49.811 8.701 -37.271 1.00 83.31 162 VAL A C 1
ATOM 1150 O O . VAL A 1 162 ? 50.942 9.174 -37.247 1.00 83.31 162 VAL A O 1
ATOM 1153 N N . SER A 1 163 ? 48.739 9.486 -37.419 1.00 82.62 163 SER A N 1
ATOM 1154 C CA . SER A 1 163 ? 48.842 10.948 -37.545 1.00 82.62 163 SER A CA 1
ATOM 1155 C C . SER A 1 163 ? 49.453 11.600 -36.304 1.00 82.62 163 SER A C 1
ATOM 1157 O O . SER A 1 163 ? 50.310 12.469 -36.444 1.00 82.62 163 SER A O 1
ATOM 1159 N N . ALA A 1 164 ? 49.052 11.176 -35.103 1.00 83.62 164 ALA A N 1
ATOM 1160 C CA . ALA A 1 164 ? 49.623 11.673 -33.852 1.00 83.62 164 ALA A CA 1
ATOM 1161 C C . ALA A 1 164 ? 51.108 11.297 -33.715 1.00 83.62 164 ALA A C 1
ATOM 1163 O O . ALA A 1 164 ? 51.924 12.140 -33.342 1.00 83.62 164 ALA A O 1
ATOM 1164 N N . LEU A 1 165 ? 51.470 10.061 -34.076 1.00 84.81 165 LEU A N 1
ATOM 1165 C CA . LEU A 1 165 ? 52.860 9.609 -34.091 1.00 84.81 165 LEU A CA 1
ATOM 1166 C C . LEU A 1 165 ? 53.704 10.430 -35.075 1.00 84.81 165 LEU A C 1
ATOM 1168 O O . LEU A 1 165 ? 54.746 10.954 -34.695 1.00 84.81 165 LEU A O 1
ATOM 1172 N N . ASN A 1 166 ? 53.234 10.611 -36.309 1.00 84.25 166 ASN A N 1
ATOM 1173 C CA . ASN A 1 166 ? 53.943 11.393 -37.323 1.00 84.25 166 ASN A CA 1
ATOM 1174 C C . ASN A 1 166 ? 54.101 12.863 -36.909 1.00 84.25 166 ASN A C 1
ATOM 1176 O O . ASN A 1 166 ? 55.154 13.451 -37.133 1.00 84.25 166 ASN A O 1
ATOM 1180 N N . ALA A 1 167 ? 53.094 13.453 -36.257 1.00 84.25 167 ALA A N 1
ATOM 1181 C CA . ALA A 1 167 ? 53.207 14.804 -35.712 1.00 84.25 167 ALA A CA 1
ATOM 1182 C C . ALA A 1 167 ? 54.290 14.906 -34.620 1.00 84.25 167 ALA A C 1
ATOM 1184 O O . ALA A 1 167 ? 54.980 15.919 -34.545 1.00 84.25 167 ALA A O 1
ATOM 1185 N N . SER A 1 168 ? 54.468 13.861 -33.801 1.00 84.19 168 SER A N 1
ATOM 1186 C CA . SER A 1 168 ? 55.512 13.809 -32.768 1.00 84.19 168 SER A CA 1
ATOM 1187 C C . SER A 1 168 ? 56.909 13.516 -33.319 1.00 84.19 168 SER A C 1
ATOM 1189 O O . SER A 1 168 ? 57.889 13.959 -32.725 1.00 84.19 168 SER A O 1
ATOM 1191 N N . LEU A 1 169 ? 57.015 12.727 -34.389 1.00 82.06 169 LEU A N 1
ATOM 1192 C CA . LEU A 1 169 ? 58.295 12.356 -35.003 1.00 82.06 169 LEU A CA 1
ATOM 1193 C C . LEU A 1 169 ? 58.809 13.418 -35.987 1.00 82.06 169 LEU A C 1
ATOM 1195 O O . LEU A 1 169 ? 59.987 13.404 -36.333 1.00 82.06 169 LEU A O 1
ATOM 1199 N N . GLY A 1 170 ? 57.949 14.352 -36.405 1.00 72.06 170 GLY A N 1
ATOM 1200 C CA . GLY A 1 170 ? 58.272 15.357 -37.413 1.00 72.06 170 GLY A CA 1
ATOM 1201 C C . GLY A 1 170 ? 58.232 14.786 -38.833 1.00 72.06 170 GLY A C 1
ATOM 1202 O O . GLY A 1 170 ? 57.808 13.654 -39.070 1.00 72.06 170 GLY A O 1
ATOM 1203 N N . THR A 1 171 ? 58.641 15.591 -39.817 1.00 71.06 171 THR A N 1
ATOM 1204 C CA . THR A 1 171 ? 58.784 15.113 -41.198 1.00 71.06 171 THR A CA 1
ATOM 1205 C C . THR A 1 171 ? 59.855 14.033 -41.255 1.00 71.06 171 THR A C 1
ATOM 1207 O O . THR A 1 171 ? 60.929 14.221 -40.687 1.00 71.06 171 THR A O 1
ATOM 1210 N N . VAL A 1 172 ? 59.582 12.932 -41.962 1.00 70.81 172 VAL A N 1
ATOM 1211 C CA . VAL A 1 172 ? 60.597 11.912 -42.258 1.00 70.81 172 VAL A CA 1
ATOM 1212 C C . VAL A 1 172 ? 61.821 12.621 -42.831 1.00 70.81 172 VAL A C 1
ATOM 1214 O O . VAL A 1 172 ? 61.686 13.363 -43.802 1.00 70.81 172 VAL A O 1
ATOM 1217 N N . ASP A 1 173 ? 62.985 12.427 -42.209 1.00 69.69 173 ASP A N 1
ATOM 1218 C CA . ASP A 1 173 ? 64.243 12.960 -42.721 1.00 69.69 173 ASP A CA 1
ATOM 1219 C C . ASP A 1 173 ? 64.562 12.259 -44.046 1.00 69.69 173 ASP A C 1
ATOM 1221 O O . ASP A 1 173 ? 65.040 11.123 -44.090 1.00 69.69 173 ASP A O 1
ATOM 1225 N N . THR A 1 174 ? 64.203 12.918 -45.144 1.00 73.06 174 THR A N 1
ATOM 1226 C CA . THR A 1 174 ? 64.421 12.423 -46.503 1.00 73.06 174 THR A CA 1
ATOM 1227 C C . THR A 1 174 ? 65.838 12.683 -47.000 1.00 73.06 174 THR A C 1
ATOM 1229 O O . THR A 1 174 ? 66.165 12.243 -48.099 1.00 73.06 174 THR A O 1
ATOM 1232 N N . ASP A 1 175 ? 66.669 13.389 -46.227 1.00 71.50 175 ASP A N 1
ATOM 1233 C CA . ASP A 1 175 ? 68.001 13.830 -46.641 1.00 71.50 175 ASP A CA 1
ATOM 1234 C C . ASP A 1 175 ? 69.127 13.217 -45.798 1.00 71.50 175 ASP A C 1
ATOM 1236 O O . ASP A 1 175 ? 70.243 13.735 -45.713 1.00 71.50 175 ASP A O 1
ATOM 1240 N N . TYR A 1 176 ? 68.858 12.047 -45.212 1.00 72.69 176 TYR A N 1
ATOM 1241 C CA . TYR A 1 176 ? 69.844 11.289 -44.444 1.00 72.69 176 TYR A CA 1
ATOM 1242 C C . TYR A 1 176 ? 71.171 11.121 -45.205 1.00 72.69 176 TYR A C 1
ATOM 1244 O O . TYR A 1 176 ? 72.246 11.200 -44.613 1.00 72.69 176 TYR A O 1
ATOM 1252 N N . ALA A 1 177 ? 71.113 10.947 -46.530 1.00 72.19 177 ALA A N 1
ATOM 1253 C CA . ALA A 1 177 ? 72.296 10.800 -47.368 1.00 72.19 177 ALA A CA 1
ATOM 1254 C C . ALA A 1 177 ? 73.139 12.085 -47.458 1.00 72.19 177 ALA A C 1
ATOM 1256 O O . ALA A 1 177 ? 74.360 11.996 -47.307 1.00 72.19 177 ALA A O 1
ATOM 1257 N N . ALA A 1 178 ? 72.551 13.270 -47.670 1.00 70.25 178 ALA A N 1
ATOM 1258 C CA . ALA A 1 178 ? 73.350 14.496 -47.754 1.00 70.25 178 ALA A CA 1
ATOM 1259 C C . ALA A 1 178 ? 73.832 14.963 -46.375 1.00 70.25 178 ALA A C 1
ATOM 1261 O O . ALA A 1 178 ? 74.976 15.407 -46.256 1.00 70.25 178 ALA A O 1
ATOM 1262 N N . VAL A 1 179 ? 73.024 14.792 -45.322 1.00 72.75 179 VAL A N 1
ATOM 1263 C CA . VAL A 1 179 ? 73.430 15.090 -43.937 1.00 72.75 179 VAL A CA 1
ATOM 1264 C C . VAL A 1 179 ? 74.610 14.210 -43.516 1.00 72.75 179 VAL A C 1
ATOM 1266 O O . VAL A 1 179 ? 75.610 14.720 -43.010 1.00 72.75 179 VAL A O 1
ATOM 1269 N N . PHE A 1 180 ? 74.548 12.903 -43.790 1.00 74.88 180 PHE A N 1
ATOM 1270 C CA . PHE A 1 180 ? 75.644 11.975 -43.500 1.00 74.88 180 PHE A CA 1
ATOM 1271 C C . PHE A 1 180 ? 76.906 12.293 -44.313 1.00 74.88 180 PHE A C 1
ATOM 1273 O O . PHE A 1 180 ? 78.011 12.272 -43.777 1.00 74.88 180 PHE A O 1
ATOM 1280 N N . THR A 1 181 ? 76.751 12.643 -45.594 1.00 75.69 181 THR A N 1
ATOM 1281 C CA . THR A 1 181 ? 77.885 12.978 -46.471 1.00 75.69 181 THR A CA 1
ATOM 1282 C C . THR A 1 181 ? 78.579 14.273 -46.037 1.00 75.69 181 THR A C 1
ATOM 1284 O O . THR A 1 181 ? 79.803 14.339 -46.058 1.00 75.69 181 THR A O 1
ATOM 1287 N N . THR A 1 182 ? 77.818 15.271 -45.577 1.00 74.38 182 THR A N 1
ATOM 1288 C CA . THR A 1 182 ? 78.353 16.548 -45.066 1.00 74.38 182 THR A CA 1
ATOM 1289 C C . THR A 1 182 ? 79.061 16.386 -43.716 1.00 74.38 182 THR A C 1
ATOM 1291 O O . THR A 1 182 ? 79.986 17.127 -43.412 1.00 74.38 182 THR A O 1
ATOM 1294 N N . ALA A 1 183 ? 78.654 15.413 -42.896 1.00 72.00 183 ALA A N 1
ATOM 1295 C CA . ALA A 1 183 ? 79.299 15.125 -41.612 1.00 72.00 183 ALA A CA 1
ATOM 1296 C C . ALA A 1 183 ? 80.602 14.309 -41.738 1.00 72.00 183 ALA A C 1
ATOM 1298 O O . ALA A 1 183 ? 81.373 14.248 -40.781 1.00 72.00 183 ALA A O 1
ATOM 1299 N N . LEU A 1 184 ? 80.837 13.659 -42.885 1.00 71.56 184 LEU A N 1
ATOM 1300 C CA . LEU A 1 184 ? 82.059 12.894 -43.164 1.00 71.56 184 LEU A CA 1
ATOM 1301 C C . LEU A 1 184 ? 83.174 13.712 -43.843 1.00 71.56 184 LEU A C 1
ATOM 1303 O O . LEU A 1 184 ? 84.288 13.199 -43.966 1.00 71.56 184 LEU A O 1
ATOM 1307 N N . SER A 1 185 ? 82.883 14.930 -44.306 1.00 65.38 185 SER A N 1
ATOM 1308 C CA . SER A 1 185 ? 83.842 15.864 -44.921 1.00 65.38 185 SER A CA 1
ATOM 1309 C C . SER A 1 185 ? 84.396 16.861 -43.913 1.00 65.38 185 SER A C 1
ATOM 1311 O O . SER A 1 185 ? 85.617 17.123 -43.965 1.00 65.38 185 SER A O 1
#

Secondary structure (DSSP, 8-state):
---HHHHHHHHHHHHHHHHHHHHHHHHHHS--GGG---S--SSHHHHHHHHHHHHHTHHHHTT--PPPGGGBTSTTSBPP--TTSS--GGGS-GGGS-EEEESSGGGS-SSPPTT-EEEETTTTEEEEE-SSSEEEEPPP-SSGGGSPPPSS--S--HHHHHHHHHHHH-S--TTHHHHHHHH--